Protein AF-A0A8I2G211-F1 (afdb_monomer_lite)

Foldseek 3Di:
DDDDDDDDDDDDDDDDDDDDDDDDDDDDPPDPPPPPDPPPDDLVRVADDDDFDPCLVLLVVLLVVPFDKDDQCDAPVNVVVVCPPPPDPPPDLLNQWTWGWDWDDDPQKTKIKIKIANVVRCVVDVVVVVVCVVFARIKIWMWIQHNVRWTKIWIDRNSRLATPAMDRPVDPDDPDGDNVRRVVCSVVSNVVSVVSSPVDPD

Radius of gyration: 28.97 Å; chains: 1; bounding box: 100×57×47 Å

Sequence (202 aa):
MKVHLRVLAILSILGLLAAGFGCGPKKEMQTEPQMELPKEPSIEELRKPVAKDPAIYKAIHVIKEVGQFQKKYISYEKYRELSRGKSGVILDPDWFYDSYVLNFNEKGYWATVTFGTAKRAIERDPRIEKLMTDLPENSVTVKLKTPSGRTYLLTDAEADGILDFAKDTSQKNVTKIDIQLLDQMQEKYTWLMSIVKKHYKK

Structure (mmCIF, N/CA/C/O backbone):
data_AF-A0A8I2G211-F1
#
_entry.id   AF-A0A8I2G211-F1
#
loop_
_atom_site.group_PDB
_atom_site.id
_atom_site.type_symbol
_atom_site.label_atom_id
_atom_site.label_alt_id
_atom_site.label_comp_id
_atom_site.label_asym_id
_atom_site.label_entity_id
_atom_site.label_seq_id
_atom_site.pdbx_PDB_ins_code
_atom_site.Cartn_x
_atom_site.Cartn_y
_atom_site.Cartn_z
_atom_site.occupancy
_atom_site.B_iso_or_equiv
_atom_site.auth_seq_id
_atom_site.auth_comp_id
_atom_site.auth_asym_id
_atom_site.auth_atom_id
_atom_site.pdbx_PDB_model_num
ATOM 1 N N . MET A 1 1 ? 76.236 -25.389 18.666 1.00 35.94 1 MET A N 1
ATOM 2 C CA . MET A 1 1 ? 76.144 -23.927 18.444 1.00 35.94 1 MET A CA 1
ATOM 3 C C . MET A 1 1 ? 77.161 -23.480 17.402 1.00 35.94 1 MET A C 1
ATOM 5 O O . MET A 1 1 ? 78.349 -23.564 17.679 1.00 35.94 1 MET A O 1
ATOM 9 N N . LYS A 1 2 ? 76.699 -22.989 16.249 1.00 31.97 2 LYS A N 1
ATOM 10 C CA . LYS A 1 2 ? 77.253 -21.862 15.466 1.00 31.97 2 LYS A CA 1
ATOM 11 C C . LYS A 1 2 ? 76.249 -21.586 14.338 1.00 31.97 2 LYS A C 1
ATOM 13 O O . LYS A 1 2 ? 75.672 -22.532 13.813 1.00 31.97 2 LYS A O 1
ATOM 18 N N . VAL A 1 3 ? 75.949 -20.317 14.071 1.00 31.12 3 VAL A N 1
ATOM 19 C CA . VAL A 1 3 ? 74.802 -19.879 13.249 1.00 31.12 3 VAL A CA 1
ATOM 20 C C . VAL A 1 3 ? 75.237 -18.690 12.382 1.00 31.12 3 VAL A C 1
ATOM 22 O O . VAL A 1 3 ? 76.169 -17.983 12.765 1.00 31.12 3 VAL A O 1
ATOM 25 N N . HIS A 1 4 ? 74.521 -18.446 11.273 1.00 34.62 4 HIS A N 1
ATOM 26 C CA . HIS A 1 4 ? 74.744 -17.372 10.282 1.00 34.62 4 HIS A CA 1
ATOM 27 C C . HIS A 1 4 ? 75.988 -17.620 9.387 1.00 34.62 4 HIS A C 1
ATOM 29 O O . HIS A 1 4 ? 76.835 -18.433 9.741 1.00 34.62 4 HIS A O 1
ATOM 35 N N . LEU A 1 5 ? 76.165 -17.039 8.189 1.00 30.66 5 LEU A N 1
ATOM 36 C CA . LEU A 1 5 ? 75.602 -15.856 7.492 1.00 30.66 5 LEU A CA 1
ATOM 37 C C . LEU A 1 5 ? 75.875 -16.076 5.957 1.00 30.66 5 LEU A C 1
ATOM 39 O O . LEU A 1 5 ? 76.890 -16.699 5.668 1.00 30.66 5 LEU A O 1
ATOM 43 N N . ARG A 1 6 ? 75.131 -15.664 4.904 1.00 37.28 6 ARG A N 1
ATOM 44 C CA . ARG A 1 6 ? 73.971 -14.764 4.664 1.00 37.28 6 ARG A CA 1
ATOM 45 C C . ARG A 1 6 ? 73.262 -15.131 3.318 1.00 37.28 6 ARG A C 1
ATOM 47 O O . ARG A 1 6 ? 73.964 -15.392 2.358 1.00 37.28 6 ARG A O 1
ATOM 54 N N . VAL A 1 7 ? 71.921 -15.037 3.260 1.00 31.25 7 VAL A N 1
ATOM 55 C CA . VAL A 1 7 ? 71.077 -14.312 2.249 1.00 31.25 7 VAL A CA 1
ATOM 56 C C . VAL A 1 7 ? 71.195 -14.565 0.718 1.00 31.25 7 VAL A C 1
ATOM 58 O O . VAL A 1 7 ? 72.273 -14.416 0.174 1.00 31.25 7 VAL A O 1
ATOM 61 N N . LEU A 1 8 ? 70.017 -14.781 0.075 1.00 31.61 8 LEU A N 1
ATOM 62 C CA . LEU A 1 8 ? 69.527 -14.504 -1.319 1.00 31.61 8 LEU A CA 1
ATOM 63 C C . LEU A 1 8 ? 70.515 -14.635 -2.526 1.00 31.61 8 LEU A C 1
ATOM 65 O O . LEU A 1 8 ? 71.657 -14.218 -2.457 1.00 31.61 8 LEU A O 1
ATOM 69 N N . ALA A 1 9 ? 70.125 -15.091 -3.729 1.00 31.34 9 ALA A N 1
ATOM 70 C CA . ALA A 1 9 ? 68.943 -14.682 -4.507 1.00 31.34 9 ALA A CA 1
ATOM 71 C C . ALA A 1 9 ? 68.699 -15.541 -5.790 1.00 31.34 9 ALA A C 1
ATOM 73 O O . ALA A 1 9 ? 69.473 -16.437 -6.100 1.00 31.34 9 ALA A O 1
ATOM 74 N N . ILE A 1 10 ? 67.700 -15.116 -6.586 1.00 37.09 10 ILE A N 1
ATOM 75 C CA . ILE A 1 10 ? 67.536 -15.275 -8.056 1.00 37.09 10 ILE A CA 1
ATOM 76 C C . ILE A 1 10 ? 66.944 -16.587 -8.627 1.00 37.09 10 ILE A C 1
ATOM 78 O O . ILE A 1 10 ? 67.518 -17.668 -8.616 1.00 37.09 10 ILE A O 1
ATOM 82 N N . LEU A 1 11 ? 65.776 -16.369 -9.243 1.00 36.00 11 LEU A N 1
ATOM 83 C CA . LEU A 1 11 ? 65.003 -17.180 -10.185 1.00 36.00 11 LEU A CA 1
ATOM 84 C C . LEU A 1 11 ? 65.762 -17.722 -11.416 1.00 36.00 11 LEU A C 1
ATOM 86 O O . LEU A 1 11 ? 66.502 -16.993 -12.070 1.00 36.00 11 LEU A O 1
ATOM 90 N N . SER A 1 12 ? 65.391 -18.932 -11.845 1.00 36.97 12 SER A N 1
ATOM 91 C CA . SER A 1 12 ? 65.367 -19.442 -13.239 1.00 36.97 12 SER A CA 1
ATOM 92 C C . SER A 1 12 ? 64.413 -20.658 -13.222 1.00 36.97 12 SER A C 1
ATOM 94 O O . SER A 1 12 ? 64.610 -21.518 -12.372 1.00 36.97 12 SER A O 1
ATOM 96 N N . ILE A 1 13 ? 63.271 -20.784 -13.915 1.00 38.50 13 ILE A N 1
ATOM 97 C CA . ILE A 1 13 ? 62.796 -20.406 -15.267 1.00 38.50 13 ILE A CA 1
ATOM 98 C C . ILE A 1 13 ? 63.361 -21.318 -16.376 1.00 38.50 13 ILE A C 1
ATOM 100 O O . ILE A 1 13 ? 64.552 -21.601 -16.397 1.00 38.50 13 ILE A O 1
ATOM 104 N N . LEU A 1 14 ? 62.460 -21.720 -17.292 1.00 34.34 14 LEU A N 1
ATOM 105 C CA . LEU A 1 14 ? 62.544 -22.768 -18.330 1.00 34.34 14 LEU A CA 1
ATOM 106 C C . LEU A 1 14 ? 62.507 -24.221 -17.791 1.00 34.34 14 LEU A C 1
ATOM 108 O O . LEU A 1 14 ? 63.275 -24.577 -16.910 1.00 34.34 14 LEU A O 1
ATOM 112 N N . GLY A 1 15 ? 61.649 -25.133 -18.270 1.00 31.48 15 GLY A N 1
ATOM 113 C CA . GLY A 1 15 ? 60.495 -24.974 -19.175 1.00 31.48 15 GLY A CA 1
ATOM 114 C C . GLY A 1 15 ? 60.585 -25.758 -20.488 1.00 31.48 15 GLY A C 1
ATOM 115 O O . GLY A 1 15 ? 60.689 -25.148 -21.543 1.00 31.48 15 GLY A O 1
ATOM 116 N N . LEU A 1 16 ? 60.512 -27.090 -20.396 1.00 33.91 16 LEU A N 1
ATOM 117 C CA . LEU A 1 16 ? 60.268 -28.107 -21.439 1.00 33.91 16 LEU A CA 1
ATOM 118 C C . LEU A 1 16 ? 59.918 -29.409 -20.669 1.00 33.91 16 LEU A C 1
ATOM 120 O O . LEU A 1 16 ? 60.452 -29.610 -19.583 1.00 33.91 16 LEU A O 1
ATOM 124 N N . LEU A 1 17 ? 59.037 -30.319 -21.103 1.00 36.16 17 LEU A N 1
ATOM 125 C CA . LEU A 1 17 ? 58.322 -30.450 -22.377 1.00 36.16 17 LEU A CA 1
ATOM 126 C C . LEU A 1 17 ? 56.796 -30.519 -22.177 1.00 36.16 17 LEU A C 1
ATOM 128 O O . LEU A 1 17 ? 56.313 -31.027 -21.168 1.00 36.16 17 LEU A O 1
ATOM 132 N N . ALA A 1 18 ? 56.046 -30.123 -23.208 1.00 38.38 18 ALA A N 1
ATOM 133 C CA . ALA A 1 18 ? 54.622 -30.421 -23.354 1.00 38.38 18 ALA A CA 1
ATOM 134 C C . ALA A 1 18 ? 54.389 -31.386 -24.536 1.00 38.38 18 ALA A C 1
ATOM 136 O O . ALA A 1 18 ? 54.096 -30.948 -25.644 1.00 38.38 18 ALA A O 1
ATOM 137 N N . ALA A 1 19 ? 54.552 -32.691 -24.295 1.00 39.25 19 ALA A N 1
ATOM 138 C CA . ALA A 1 19 ? 54.087 -33.818 -25.122 1.00 39.25 19 ALA A CA 1
ATOM 139 C C . ALA A 1 19 ? 54.380 -35.135 -24.366 1.00 39.25 19 ALA A C 1
ATOM 141 O O . ALA A 1 19 ? 55.442 -35.250 -23.765 1.00 39.25 19 ALA A O 1
ATOM 142 N N . GLY A 1 20 ? 53.526 -36.163 -24.350 1.00 34.28 20 GLY A N 1
ATOM 143 C CA . GLY A 1 20 ? 52.152 -36.264 -24.850 1.00 34.28 20 GLY A CA 1
ATOM 144 C C . GLY A 1 20 ? 51.600 -37.693 -24.680 1.00 34.28 20 GLY A C 1
ATOM 145 O O . GLY A 1 20 ? 52.366 -38.631 -24.500 1.00 34.28 20 GLY A O 1
ATOM 146 N N . PHE A 1 21 ? 50.274 -37.852 -24.759 1.00 42.19 21 PHE A N 1
ATOM 147 C CA . PHE A 1 21 ? 49.566 -39.131 -24.972 1.00 42.19 21 PHE A CA 1
ATOM 148 C C . PHE A 1 21 ? 49.859 -40.313 -24.022 1.00 42.19 21 PHE A C 1
ATOM 150 O O . PHE A 1 21 ? 50.335 -41.367 -24.432 1.00 42.19 21 PHE A O 1
ATOM 157 N N . GLY A 1 22 ? 49.394 -40.194 -22.774 1.00 32.78 22 GLY A N 1
ATOM 158 C CA . GLY A 1 22 ? 49.000 -41.342 -21.946 1.00 32.78 22 GLY A CA 1
ATOM 159 C C . GLY A 1 22 ? 47.497 -41.288 -21.661 1.00 32.78 22 GLY A C 1
ATOM 160 O O . GLY A 1 22 ? 47.075 -40.564 -20.762 1.00 32.78 22 GLY A O 1
ATOM 161 N N . CYS A 1 23 ? 46.670 -41.993 -22.440 1.00 38.97 23 CYS A N 1
ATOM 162 C CA . CYS A 1 23 ? 45.215 -41.975 -22.250 1.00 38.97 23 CYS A CA 1
ATOM 163 C C . CYS A 1 23 ? 44.801 -43.000 -21.181 1.00 38.97 23 CYS A C 1
ATOM 165 O O . CYS A 1 23 ? 44.818 -44.202 -21.433 1.00 38.97 23 CYS A O 1
ATOM 167 N N . GLY A 1 24 ? 44.447 -42.522 -19.986 1.00 34.75 24 GLY A N 1
ATOM 168 C CA . GLY A 1 24 ? 43.903 -43.336 -18.896 1.00 34.75 24 GLY A CA 1
ATOM 169 C C . GLY A 1 24 ? 42.502 -42.858 -18.497 1.00 34.75 24 GLY A C 1
ATOM 170 O O . GLY A 1 24 ? 42.246 -41.650 -18.540 1.00 34.75 24 GLY A O 1
ATOM 171 N N . PRO A 1 25 ? 41.582 -43.761 -18.109 1.00 39.50 25 PRO A N 1
ATOM 172 C CA . PRO A 1 25 ? 40.230 -43.377 -17.724 1.00 39.50 25 PRO A CA 1
ATOM 173 C C . PRO A 1 25 ? 40.259 -42.526 -16.451 1.00 39.50 25 PRO A C 1
ATOM 175 O O . PRO A 1 25 ? 40.825 -42.923 -15.429 1.00 39.50 25 PRO A O 1
ATOM 178 N N . LYS A 1 26 ? 39.620 -41.352 -16.496 1.00 36.12 26 LYS A N 1
ATOM 179 C CA . LYS A 1 26 ? 39.376 -40.557 -15.291 1.00 36.12 26 LYS A CA 1
ATOM 180 C C . LYS A 1 26 ? 38.462 -41.359 -14.368 1.00 36.12 26 LYS A C 1
ATOM 182 O O . LYS A 1 26 ? 37.343 -41.680 -14.754 1.00 36.12 26 LYS A O 1
ATOM 187 N N . LYS A 1 27 ? 38.914 -41.637 -13.142 1.00 39.03 27 LYS A N 1
ATOM 188 C CA . LYS A 1 27 ? 37.989 -41.989 -12.060 1.00 39.03 27 LYS A CA 1
ATOM 189 C C . LYS A 1 27 ? 37.067 -40.795 -11.844 1.00 39.03 27 LYS A C 1
ATOM 191 O O . LYS A 1 27 ? 37.557 -39.682 -11.652 1.00 39.03 27 LYS A O 1
ATOM 196 N N . GLU A 1 28 ? 35.764 -41.023 -11.888 1.00 35.81 28 GLU A N 1
ATOM 197 C CA . GLU A 1 28 ? 34.797 -39.998 -11.520 1.00 35.81 28 GLU A CA 1
ATOM 198 C C . GLU A 1 28 ? 34.980 -39.663 -10.038 1.00 35.81 28 GLU A C 1
ATOM 200 O O . GLU A 1 28 ? 34.985 -40.549 -9.180 1.00 35.81 28 GLU A O 1
ATOM 205 N N . MET A 1 29 ? 35.154 -38.377 -9.730 1.00 34.94 29 MET A N 1
ATOM 206 C CA . MET A 1 29 ? 34.970 -37.905 -8.365 1.00 34.94 29 MET A CA 1
ATOM 207 C C . MET A 1 29 ? 33.477 -37.987 -8.067 1.00 34.94 29 MET A C 1
ATOM 209 O O . MET A 1 29 ? 32.709 -37.131 -8.505 1.00 34.94 29 MET A O 1
ATOM 213 N N . GLN A 1 30 ? 33.077 -39.018 -7.319 1.00 36.66 30 GLN A N 1
ATOM 214 C CA . GLN A 1 30 ? 31.796 -39.005 -6.627 1.00 3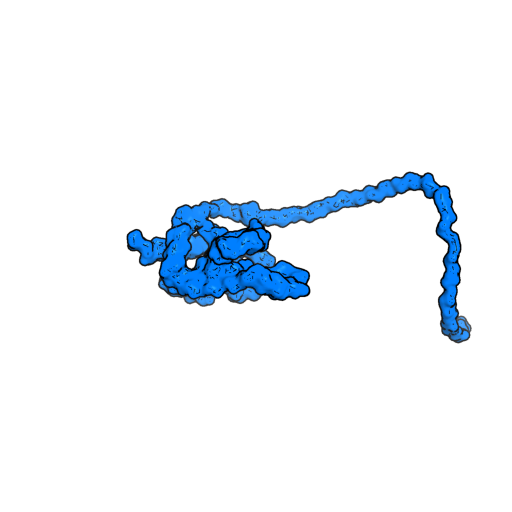6.66 30 GLN A CA 1
ATOM 215 C C . GLN A 1 30 ? 31.774 -37.753 -5.751 1.00 36.66 30 GLN A C 1
ATOM 217 O O . GLN A 1 30 ? 32.510 -37.645 -4.773 1.00 36.66 30 GLN A O 1
ATOM 222 N N . THR A 1 31 ? 30.979 -36.774 -6.171 1.00 43.69 31 THR A N 1
ATOM 223 C CA . THR A 1 31 ? 30.681 -35.606 -5.349 1.00 43.69 31 THR A CA 1
ATOM 224 C C . THR A 1 31 ? 29.767 -36.103 -4.240 1.00 43.69 31 THR A C 1
ATOM 226 O O . THR A 1 31 ? 28.794 -36.799 -4.540 1.00 43.69 31 THR A O 1
ATOM 229 N N . GLU A 1 32 ? 30.081 -35.804 -2.977 1.00 41.12 32 GLU A N 1
ATOM 230 C CA . GLU A 1 32 ? 29.153 -36.108 -1.885 1.00 41.12 32 GLU A CA 1
ATOM 231 C C . GLU A 1 32 ? 27.779 -35.504 -2.216 1.00 41.12 32 GLU A C 1
ATOM 233 O O . GLU A 1 32 ? 27.727 -34.387 -2.748 1.00 41.12 32 GLU A O 1
ATOM 238 N N . PRO A 1 33 ? 26.669 -36.221 -1.957 1.00 46.59 33 PRO A N 1
ATOM 239 C CA . PRO A 1 33 ? 25.344 -35.686 -2.222 1.00 46.59 33 PRO A CA 1
ATOM 240 C C . PRO A 1 33 ? 25.203 -34.380 -1.446 1.00 46.59 33 PRO A C 1
ATOM 242 O O . PRO A 1 33 ? 25.308 -34.373 -0.217 1.00 46.59 33 PRO A O 1
ATOM 245 N N . GLN A 1 34 ? 25.017 -33.271 -2.168 1.00 43.41 34 GLN A N 1
ATOM 246 C CA . GLN A 1 34 ? 24.842 -31.971 -1.537 1.00 43.41 34 GLN A CA 1
ATOM 247 C C . GLN A 1 34 ? 23.638 -32.073 -0.609 1.00 43.41 34 GLN A C 1
ATOM 249 O O . GLN A 1 34 ? 22.522 -32.325 -1.057 1.00 43.41 34 GLN A O 1
ATOM 254 N N . MET A 1 35 ? 23.890 -31.928 0.691 1.00 45.69 35 MET A N 1
ATOM 255 C CA . MET A 1 35 ? 22.843 -31.929 1.698 1.00 45.69 35 MET A CA 1
ATOM 256 C C . MET A 1 35 ? 22.000 -30.680 1.458 1.00 45.69 35 MET A C 1
ATOM 258 O O . MET A 1 35 ? 22.417 -29.578 1.819 1.00 45.69 35 MET A O 1
ATOM 262 N N . GLU A 1 36 ? 20.866 -30.849 0.775 1.00 50.75 36 GLU A N 1
ATOM 263 C CA . GLU A 1 36 ? 19.940 -29.760 0.482 1.00 50.75 36 GLU A CA 1
ATOM 264 C C . GLU A 1 36 ? 19.619 -29.048 1.796 1.00 50.75 36 GLU A C 1
ATOM 266 O O . GLU A 1 36 ? 19.111 -29.665 2.738 1.00 50.75 36 GLU A O 1
ATOM 271 N N . LEU A 1 37 ? 19.954 -27.755 1.886 1.00 53.09 37 LEU A N 1
ATOM 272 C CA . LEU A 1 37 ? 19.527 -26.964 3.033 1.00 53.09 37 LEU A CA 1
ATOM 273 C C . LEU A 1 37 ? 17.998 -27.053 3.086 1.00 53.09 37 LEU A C 1
ATOM 275 O O . LEU A 1 37 ? 17.365 -26.851 2.044 1.00 53.09 37 LEU A O 1
ATOM 279 N N . PRO A 1 38 ? 17.396 -27.339 4.256 1.00 53.12 38 PRO A N 1
ATOM 280 C CA . PRO A 1 38 ? 15.950 -27.429 4.369 1.00 53.12 38 PRO A CA 1
ATOM 281 C C . PRO A 1 38 ? 15.355 -26.113 3.875 1.00 53.12 38 PRO A C 1
ATOM 283 O O . PRO A 1 38 ? 15.608 -25.057 4.459 1.00 53.12 38 PRO A O 1
ATOM 286 N N . LYS A 1 39 ? 14.628 -26.191 2.754 1.00 58.91 39 LYS A N 1
ATOM 287 C CA . LYS A 1 39 ? 14.036 -25.043 2.067 1.00 58.91 39 LYS A CA 1
ATOM 288 C C . LYS A 1 39 ? 13.230 -24.249 3.091 1.00 58.91 39 LYS A C 1
ATOM 290 O O . LYS A 1 39 ? 12.255 -24.772 3.628 1.00 58.91 39 LYS A O 1
ATOM 295 N N . GLU A 1 40 ? 13.663 -23.024 3.391 1.00 56.38 40 GLU A N 1
ATOM 296 C CA . GLU A 1 40 ? 12.941 -22.171 4.336 1.00 56.38 40 GLU A CA 1
ATOM 297 C C . GLU A 1 40 ? 11.526 -21.960 3.760 1.00 56.38 40 GLU A C 1
ATOM 299 O O . GLU A 1 40 ? 11.416 -21.554 2.596 1.00 56.38 40 GLU A O 1
ATOM 304 N N . PRO A 1 41 ? 10.462 -22.357 4.488 1.00 55.97 41 PRO A N 1
ATOM 305 C CA . PRO A 1 41 ? 9.119 -22.445 3.923 1.00 55.97 41 PRO A CA 1
ATOM 306 C C . PRO A 1 41 ? 8.637 -21.071 3.471 1.00 55.97 41 PRO A C 1
ATOM 308 O O . PRO A 1 41 ? 8.987 -20.048 4.070 1.00 55.97 41 PRO A O 1
ATOM 311 N N . SER A 1 42 ? 7.850 -21.051 2.398 1.00 63.75 42 SER A N 1
ATOM 312 C CA . SER A 1 42 ? 7.376 -19.792 1.823 1.00 63.75 42 SER A CA 1
ATOM 313 C C . SER A 1 42 ? 6.473 -19.029 2.802 1.00 63.75 42 SER A C 1
ATOM 315 O O . SER A 1 42 ? 5.912 -19.590 3.749 1.00 63.75 42 SER A O 1
ATOM 317 N N . ILE A 1 43 ? 6.341 -17.717 2.603 1.00 61.25 43 ILE A N 1
ATOM 318 C CA . ILE A 1 43 ? 5.513 -16.865 3.473 1.00 61.25 43 ILE A CA 1
ATOM 319 C C . ILE A 1 43 ? 4.047 -17.311 3.363 1.00 61.25 43 ILE A C 1
ATOM 321 O O . ILE A 1 43 ? 3.303 -17.299 4.339 1.00 61.25 43 ILE A O 1
ATOM 325 N N . GLU A 1 44 ? 3.677 -17.786 2.181 1.00 62.53 44 GLU A N 1
ATOM 326 C CA . GLU A 1 44 ? 2.398 -18.353 1.793 1.00 62.53 44 GLU A CA 1
ATOM 327 C C . GLU A 1 44 ? 2.133 -19.694 2.507 1.00 62.53 44 GLU A C 1
ATOM 329 O O . GLU A 1 44 ? 1.024 -19.918 2.987 1.00 62.53 44 GLU A O 1
ATOM 334 N N . GLU A 1 45 ? 3.150 -20.556 2.652 1.00 62.84 45 GLU A N 1
ATOM 335 C CA . GLU A 1 45 ? 3.085 -21.808 3.434 1.00 62.84 45 GLU A CA 1
ATOM 336 C C . GLU A 1 45 ? 2.969 -21.561 4.951 1.00 62.84 45 GLU A C 1
ATOM 338 O O . GLU A 1 45 ? 2.335 -22.342 5.663 1.00 62.84 45 GLU A O 1
ATOM 343 N N . LEU A 1 46 ? 3.581 -20.487 5.463 1.00 63.56 46 LEU A N 1
ATOM 344 C CA . LEU A 1 46 ? 3.613 -20.159 6.895 1.00 63.56 46 LEU A CA 1
ATOM 345 C C . LEU A 1 46 ? 2.357 -19.440 7.412 1.00 63.56 46 LEU A C 1
ATOM 347 O O . LEU A 1 46 ? 2.214 -19.264 8.628 1.00 63.56 46 LEU A O 1
ATOM 351 N N . ARG A 1 47 ? 1.461 -18.993 6.527 1.00 66.69 47 ARG A N 1
ATOM 352 C CA . ARG A 1 47 ? 0.312 -18.152 6.889 1.00 66.69 47 ARG A CA 1
ATOM 353 C C . ARG A 1 47 ? -1.014 -18.889 6.867 1.00 66.69 47 ARG A C 1
ATOM 355 O O . ARG A 1 47 ? -1.238 -19.852 6.142 1.00 66.69 47 ARG A O 1
ATOM 362 N N . LYS A 1 48 ? -1.947 -18.381 7.673 1.00 68.38 48 LYS A N 1
ATOM 363 C CA . LYS A 1 48 ? -3.355 -18.773 7.576 1.00 68.38 48 LYS A CA 1
ATOM 364 C C . LYS A 1 48 ? -3.938 -18.183 6.286 1.00 68.38 48 LYS A C 1
ATOM 366 O O . LYS A 1 48 ? -3.635 -17.029 5.984 1.00 68.38 48 LYS A O 1
ATOM 371 N N . PRO A 1 49 ? -4.801 -18.909 5.555 1.00 67.81 49 PRO A N 1
ATOM 372 C CA . PRO A 1 49 ? -5.429 -18.380 4.351 1.00 67.81 49 PRO A CA 1
ATOM 373 C C . PRO A 1 49 ? -6.342 -17.195 4.698 1.00 67.81 49 PRO A C 1
ATOM 375 O O . PRO A 1 49 ? -7.433 -17.363 5.246 1.00 67.81 49 PRO A O 1
ATOM 378 N N . VAL A 1 50 ? -5.883 -15.989 4.370 1.00 74.44 50 VAL A N 1
ATOM 379 C CA . VAL A 1 50 ? -6.676 -14.756 4.405 1.00 74.44 50 VAL A CA 1
ATOM 380 C C . VAL A 1 50 ? -7.474 -14.670 3.104 1.00 74.44 50 VAL A C 1
ATOM 382 O O . VAL A 1 50 ? -6.927 -14.860 2.021 1.00 74.44 50 VAL A O 1
ATOM 385 N N . ALA A 1 51 ? -8.769 -14.370 3.187 1.00 75.81 51 ALA A N 1
ATOM 386 C CA . ALA A 1 51 ? -9.566 -14.096 1.995 1.00 75.81 51 ALA A CA 1
ATOM 387 C C . ALA A 1 51 ? -9.258 -12.686 1.455 1.00 75.81 51 ALA A C 1
ATOM 389 O O . ALA A 1 51 ? -9.373 -11.714 2.206 1.00 75.81 51 ALA A O 1
ATOM 390 N N . LYS A 1 52 ? -8.928 -12.577 0.156 1.00 82.00 52 LYS A N 1
ATOM 391 C CA . LYS A 1 52 ? -8.823 -11.295 -0.574 1.00 82.00 52 LYS A CA 1
ATOM 392 C C . LYS A 1 52 ? -10.103 -10.468 -0.356 1.00 82.00 52 LYS A C 1
ATOM 394 O O . LYS A 1 52 ? -11.196 -11.036 -0.324 1.00 82.00 52 LYS A O 1
ATOM 399 N N . ASP A 1 53 ? -10.001 -9.145 -0.210 1.00 79.44 53 ASP A N 1
ATOM 400 C CA . ASP A 1 53 ? -11.167 -8.278 0.035 1.00 79.44 53 ASP A CA 1
ATOM 401 C C . ASP A 1 53 ? -11.866 -7.987 -1.306 1.00 79.44 53 ASP A C 1
ATOM 403 O O . ASP A 1 53 ? -11.386 -7.150 -2.076 1.00 79.44 53 ASP A O 1
ATOM 407 N N . PRO A 1 54 ? -13.027 -8.603 -1.615 1.00 75.50 54 PRO A N 1
ATOM 408 C CA . PRO A 1 54 ? -13.632 -8.502 -2.944 1.00 75.50 54 PRO A CA 1
ATOM 409 C C . PRO A 1 54 ? -14.150 -7.092 -3.260 1.00 75.50 54 PRO A C 1
ATOM 411 O O . PRO A 1 54 ? -14.617 -6.844 -4.367 1.00 75.50 54 PRO A O 1
ATOM 414 N N . ALA A 1 55 ? -14.100 -6.159 -2.303 1.00 83.62 55 ALA A N 1
ATOM 415 C CA . ALA A 1 55 ? -14.460 -4.764 -2.486 1.00 83.62 55 ALA A CA 1
ATOM 416 C C . ALA A 1 55 ? -13.249 -3.811 -2.446 1.00 83.62 55 ALA A C 1
ATOM 418 O O . ALA A 1 55 ? -13.472 -2.600 -2.495 1.00 83.62 55 ALA A O 1
ATOM 419 N N . ILE A 1 56 ? -11.998 -4.296 -2.374 1.00 87.75 56 ILE A N 1
ATOM 420 C CA . ILE A 1 56 ? -10.780 -3.458 -2.315 1.00 87.75 56 ILE A CA 1
ATOM 421 C C . ILE A 1 56 ? -10.712 -2.429 -3.451 1.00 87.75 56 ILE A C 1
ATOM 423 O O . ILE A 1 56 ? -10.366 -1.270 -3.223 1.00 87.75 56 ILE A O 1
ATOM 427 N N . TYR A 1 57 ? -11.191 -2.794 -4.645 1.00 89.12 57 TYR A N 1
ATOM 428 C CA . TYR A 1 57 ? -11.287 -1.908 -5.808 1.00 89.12 57 TYR A CA 1
ATOM 429 C C . TYR A 1 57 ? -12.076 -0.617 -5.529 1.00 89.12 57 TYR A C 1
ATOM 431 O O . TYR A 1 57 ? -11.792 0.422 -6.125 1.00 89.12 57 TYR A O 1
ATOM 439 N N . LYS A 1 58 ? -13.030 -0.643 -4.586 1.00 90.81 58 LYS A N 1
ATOM 440 C CA . LYS A 1 58 ? -13.770 0.548 -4.144 1.00 90.81 58 LYS A CA 1
ATOM 441 C C . LYS A 1 58 ? -12.910 1.461 -3.270 1.00 90.81 58 LYS A C 1
ATOM 443 O O . LYS A 1 58 ? -13.055 2.672 -3.367 1.00 90.81 58 LYS A O 1
ATOM 448 N N .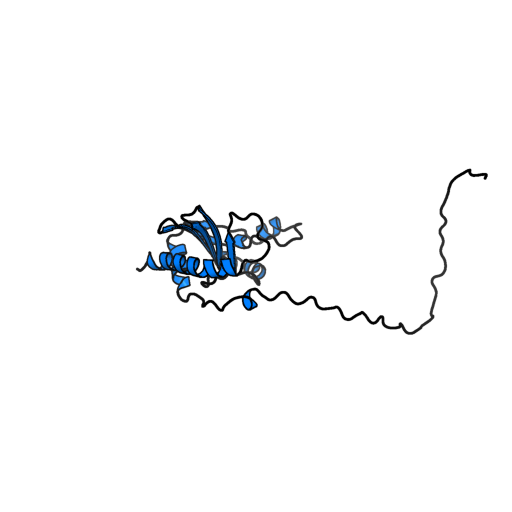 ALA A 1 59 ? -11.995 0.914 -2.462 1.00 91.69 59 ALA A N 1
ATOM 449 C CA . ALA A 1 59 ? -11.023 1.721 -1.721 1.00 91.69 59 ALA A CA 1
ATOM 450 C C . ALA A 1 59 ? -10.078 2.426 -2.701 1.00 91.69 59 ALA A C 1
ATOM 452 O O . ALA A 1 59 ? -9.909 3.641 -2.638 1.00 91.69 59 ALA A O 1
ATOM 453 N N . ILE A 1 60 ? -9.539 1.665 -3.657 1.00 92.50 60 ILE A N 1
ATOM 454 C CA . ILE A 1 60 ? -8.639 2.150 -4.710 1.00 92.50 60 ILE A CA 1
ATOM 455 C C . ILE A 1 60 ? -9.301 3.258 -5.536 1.00 92.50 60 ILE A C 1
ATOM 457 O O . ILE A 1 60 ? -8.699 4.310 -5.737 1.00 92.50 60 ILE A O 1
ATOM 461 N N . HIS A 1 61 ? -10.547 3.061 -5.977 1.00 91.94 61 HIS A N 1
ATOM 462 C CA . HIS A 1 61 ? -11.298 4.072 -6.723 1.00 91.94 61 HIS A CA 1
ATOM 463 C C . HIS A 1 61 ? -11.415 5.390 -5.943 1.00 91.94 61 HIS A C 1
ATOM 465 O O . HIS A 1 61 ? -11.058 6.437 -6.475 1.00 91.94 61 HIS A O 1
ATOM 471 N N . VAL A 1 62 ? -11.793 5.332 -4.662 1.00 91.44 62 VAL A N 1
ATOM 472 C CA . VAL A 1 62 ? -11.870 6.513 -3.787 1.00 91.44 62 VAL A CA 1
ATOM 473 C C . VAL A 1 62 ? -10.513 7.197 -3.620 1.00 91.44 62 VAL A C 1
ATOM 475 O O . VAL A 1 62 ? -10.423 8.416 -3.746 1.00 91.44 62 VAL A O 1
ATOM 478 N N . ILE A 1 63 ? -9.436 6.440 -3.385 1.00 92.94 63 ILE A N 1
ATOM 479 C CA . ILE A 1 63 ? -8.086 7.014 -3.255 1.00 92.94 63 ILE A CA 1
ATOM 480 C C . ILE A 1 63 ? -7.666 7.699 -4.566 1.00 92.94 63 ILE A C 1
ATOM 482 O O . ILE A 1 63 ? -7.026 8.747 -4.519 1.00 92.94 63 ILE A O 1
ATOM 486 N N . LYS A 1 64 ? -8.075 7.176 -5.730 1.00 91.50 64 LYS A N 1
ATOM 487 C CA . LYS A 1 64 ? -7.838 7.814 -7.035 1.00 91.50 64 LYS A CA 1
ATOM 488 C C . LYS A 1 64 ? -8.686 9.067 -7.286 1.00 91.50 64 LYS A C 1
ATOM 490 O O . LYS A 1 64 ? -8.217 9.946 -8.002 1.00 91.50 64 LYS A O 1
ATOM 495 N N . GLU A 1 65 ? -9.901 9.152 -6.738 1.00 91.25 65 GLU A N 1
ATOM 496 C CA . GLU A 1 65 ? -10.761 10.340 -6.869 1.00 91.25 65 GLU A CA 1
ATOM 497 C C . GLU A 1 65 ? -10.334 11.496 -5.953 1.00 91.25 65 GLU A C 1
ATOM 499 O O . GLU A 1 65 ? -10.351 12.646 -6.389 1.00 91.25 65 GLU A O 1
ATOM 504 N N . VAL A 1 66 ? -9.978 11.216 -4.689 1.00 89.94 66 VAL A N 1
ATOM 505 C CA . VAL A 1 66 ? -9.778 12.267 -3.662 1.00 89.94 66 VAL A CA 1
ATOM 506 C C . VAL A 1 66 ? -8.414 12.257 -2.965 1.00 89.94 66 VAL A C 1
ATOM 508 O O . VAL A 1 66 ? -8.133 13.139 -2.154 1.00 89.94 66 VAL A O 1
ATOM 511 N N . GLY A 1 67 ? -7.549 11.285 -3.257 1.00 90.31 67 GLY A N 1
ATOM 512 C CA . GLY A 1 67 ? -6.157 11.302 -2.810 1.00 90.31 67 GLY A CA 1
ATOM 513 C C . GLY A 1 67 ? -5.331 12.332 -3.583 1.00 90.31 67 GLY A C 1
ATOM 514 O O . GLY A 1 67 ? -5.537 12.557 -4.776 1.00 90.31 67 GLY A O 1
ATOM 515 N N . GLN A 1 68 ? -4.349 12.945 -2.921 1.00 92.25 68 GLN A N 1
ATOM 516 C CA . GLN A 1 68 ? -3.420 13.864 -3.572 1.00 92.25 68 GLN A CA 1
ATOM 517 C C . GLN A 1 68 ? -2.596 13.107 -4.621 1.00 92.25 68 GLN A C 1
ATOM 519 O O . GLN A 1 68 ? -1.785 12.243 -4.279 1.00 92.25 68 GLN A O 1
ATOM 524 N N . PHE A 1 69 ? -2.782 13.455 -5.892 1.00 91.31 69 PHE A N 1
ATOM 525 C CA . PHE A 1 69 ? -2.016 12.889 -6.995 1.00 91.31 69 PHE A CA 1
ATOM 526 C C . PHE A 1 69 ? -0.547 13.340 -6.952 1.00 91.31 69 PHE A C 1
ATOM 528 O O . PHE A 1 69 ? -0.245 14.532 -6.874 1.00 91.31 69 PHE A O 1
ATOM 535 N N . GLN A 1 70 ? 0.368 12.377 -7.036 1.00 85.81 70 GLN A N 1
ATOM 536 C CA . GLN A 1 70 ? 1.815 12.562 -7.068 1.00 85.81 70 GLN A CA 1
ATOM 537 C C . GLN A 1 70 ? 2.403 11.728 -8.213 1.00 85.81 70 GLN A C 1
ATOM 539 O O . GLN A 1 70 ? 2.463 10.499 -8.164 1.00 85.81 70 GLN A O 1
ATOM 544 N N . LYS A 1 71 ? 2.851 12.407 -9.270 1.00 77.25 71 LYS A N 1
ATOM 545 C CA . LYS A 1 71 ? 3.392 11.772 -10.476 1.00 77.25 71 LYS A CA 1
ATOM 546 C C . LYS A 1 71 ? 4.871 11.406 -10.303 1.00 77.25 71 LYS A C 1
ATOM 548 O O . LYS A 1 71 ? 5.737 12.226 -10.608 1.00 77.25 71 LYS A O 1
ATOM 553 N N . LYS A 1 72 ? 5.172 10.166 -9.898 1.00 69.50 72 LYS A N 1
ATOM 554 C CA . LYS A 1 72 ? 6.497 9.569 -10.139 1.00 69.50 72 LYS A CA 1
ATOM 555 C C . LYS A 1 72 ? 6.491 8.989 -11.558 1.00 69.50 72 LYS A C 1
ATOM 557 O O . LYS A 1 72 ? 5.873 7.964 -11.817 1.00 69.50 72 LYS A O 1
ATOM 562 N N . TYR A 1 73 ? 7.123 9.674 -12.509 1.00 67.25 73 TYR A N 1
ATOM 563 C CA . TYR A 1 73 ? 7.357 9.118 -13.845 1.00 67.25 73 TYR A CA 1
ATOM 564 C C . TYR A 1 73 ? 8.820 9.285 -14.234 1.00 67.25 73 TYR A C 1
ATOM 566 O O . TYR A 1 73 ? 9.270 10.390 -14.545 1.00 67.25 73 TYR A O 1
ATOM 574 N N . ILE A 1 74 ? 9.535 8.167 -14.245 1.00 73.31 74 ILE A N 1
ATOM 575 C CA . ILE A 1 74 ? 10.869 8.024 -14.820 1.00 73.31 74 ILE A CA 1
ATOM 576 C C . ILE A 1 74 ? 10.692 7.293 -16.163 1.00 73.31 74 ILE A C 1
ATOM 578 O O . ILE A 1 74 ? 10.043 6.251 -16.207 1.00 73.31 74 ILE A O 1
ATOM 582 N N . SER A 1 75 ? 11.225 7.826 -17.273 1.00 76.12 75 SER A N 1
ATOM 583 C CA . SER A 1 75 ? 11.179 7.106 -18.561 1.00 76.12 75 SER A CA 1
ATOM 584 C C . SER A 1 75 ? 12.157 5.931 -18.569 1.00 76.12 75 SER A C 1
ATOM 586 O O . SER A 1 75 ? 13.124 5.924 -17.803 1.00 76.12 75 SER A O 1
ATOM 588 N N . TYR A 1 76 ? 11.973 4.974 -19.480 1.00 79.81 76 TYR A N 1
ATOM 589 C CA . TYR A 1 76 ? 12.909 3.861 -19.661 1.00 79.81 76 TYR A CA 1
ATOM 590 C C . TYR A 1 76 ? 14.360 4.331 -19.890 1.00 79.81 76 TYR A C 1
ATOM 592 O O . TYR A 1 76 ? 15.302 3.750 -19.354 1.00 79.81 76 TYR A O 1
ATOM 600 N N . GLU A 1 77 ? 14.570 5.424 -20.629 1.00 80.69 77 GLU A N 1
ATOM 601 C CA . GLU A 1 77 ? 15.892 6.025 -20.847 1.00 80.69 77 GLU A CA 1
ATOM 602 C C . GLU A 1 77 ? 16.499 6.527 -19.537 1.00 80.69 77 GLU A C 1
ATOM 604 O O . GLU A 1 77 ? 17.673 6.265 -19.273 1.00 80.69 77 GLU A O 1
ATOM 609 N N . LYS A 1 78 ? 15.709 7.214 -18.699 1.00 79.19 78 LYS A N 1
ATOM 610 C CA . LYS A 1 78 ? 16.197 7.748 -17.423 1.00 79.19 78 LYS A CA 1
ATOM 611 C C . LYS A 1 78 ? 16.405 6.644 -16.386 1.00 79.19 78 LYS A C 1
ATOM 613 O O . LYS A 1 78 ? 17.391 6.684 -15.657 1.00 79.19 78 LYS A O 1
ATOM 618 N N . TYR A 1 79 ? 15.559 5.616 -16.385 1.00 78.94 79 TYR A N 1
ATOM 619 C CA . TYR A 1 79 ? 15.779 4.369 -15.650 1.00 78.94 79 TYR A CA 1
ATOM 620 C C . TYR A 1 79 ? 17.118 3.726 -16.046 1.00 78.94 79 TYR A C 1
ATOM 622 O O . TYR A 1 79 ? 17.949 3.421 -15.190 1.00 78.94 79 TYR A O 1
ATOM 630 N N . ARG A 1 80 ? 17.368 3.578 -17.355 1.00 78.44 80 ARG A N 1
ATOM 631 C CA . ARG A 1 80 ? 18.600 2.997 -17.910 1.00 78.44 80 ARG A CA 1
ATOM 632 C C . ARG A 1 80 ? 19.836 3.855 -17.625 1.00 78.44 80 ARG A C 1
ATOM 634 O O . ARG A 1 80 ? 20.928 3.321 -17.467 1.00 78.44 80 ARG A O 1
ATOM 641 N N . GLU A 1 81 ? 19.687 5.173 -17.549 1.00 79.44 81 GLU A N 1
ATOM 642 C CA . GLU A 1 81 ? 20.742 6.085 -17.104 1.00 79.44 81 GLU A CA 1
ATOM 643 C C . GLU A 1 81 ? 21.065 5.876 -15.615 1.00 79.44 81 GLU A C 1
ATOM 645 O O . GLU A 1 81 ? 22.223 5.667 -15.266 1.00 79.44 81 GLU A O 1
ATOM 650 N N . LEU A 1 82 ? 20.044 5.851 -14.751 1.00 75.12 82 LEU A N 1
ATOM 651 C CA . LEU A 1 82 ? 20.182 5.725 -13.295 1.00 75.12 82 LEU A CA 1
ATOM 652 C C . LEU A 1 82 ? 20.653 4.339 -12.820 1.00 75.12 82 LEU A C 1
ATOM 654 O O . LEU A 1 82 ? 21.128 4.230 -11.684 1.00 75.12 82 LEU A O 1
ATOM 658 N N . SER A 1 83 ? 20.521 3.306 -13.658 1.00 71.81 83 SER A N 1
ATOM 659 C CA . SER A 1 83 ? 20.940 1.917 -13.393 1.00 71.81 83 SER A CA 1
ATOM 660 C C . SER A 1 83 ? 22.287 1.526 -14.017 1.00 71.81 83 SER A C 1
ATOM 662 O O . SER A 1 83 ? 22.880 0.524 -13.612 1.00 71.81 83 SER A O 1
ATOM 664 N N . ARG A 1 84 ? 22.839 2.320 -14.946 1.00 67.94 84 ARG A N 1
ATOM 665 C CA . ARG A 1 84 ? 24.192 2.092 -15.488 1.00 67.94 84 ARG A CA 1
ATOM 666 C C . ARG A 1 84 ? 25.233 2.064 -14.366 1.00 67.94 84 ARG A C 1
ATOM 668 O O . ARG A 1 84 ? 25.301 2.970 -13.543 1.00 67.94 84 ARG A O 1
ATOM 675 N N . GLY A 1 85 ? 26.058 1.016 -14.354 1.00 60.47 85 GLY A N 1
ATOM 676 C CA . GLY A 1 85 ? 27.125 0.826 -13.365 1.00 60.47 85 GLY A CA 1
ATOM 677 C C . GLY A 1 85 ? 26.667 0.331 -11.987 1.00 60.47 85 GLY A C 1
ATOM 678 O O . GLY A 1 85 ? 27.517 0.070 -11.143 1.00 60.47 85 GLY A O 1
ATOM 679 N N . LYS A 1 86 ? 25.360 0.154 -11.745 1.00 59.81 86 LYS A N 1
ATOM 680 C CA . LYS A 1 86 ? 24.836 -0.405 -10.490 1.00 59.81 86 LYS A CA 1
ATOM 681 C C . LYS A 1 86 ? 24.530 -1.889 -10.658 1.00 59.81 86 LYS A C 1
ATOM 683 O O . LYS A 1 86 ? 23.414 -2.280 -10.982 1.00 59.81 86 LYS A O 1
ATOM 688 N N . SER A 1 87 ? 25.540 -2.723 -10.425 1.00 42.50 87 SER A N 1
ATOM 689 C CA . SER A 1 87 ? 25.396 -4.177 -10.309 1.00 42.50 87 SER A CA 1
ATOM 690 C C . SER A 1 87 ? 24.724 -4.547 -8.980 1.00 42.50 87 SER A C 1
ATOM 692 O O . SER A 1 87 ? 25.377 -4.971 -8.029 1.00 42.50 87 SER A O 1
ATOM 694 N N . GLY A 1 88 ? 23.414 -4.323 -8.912 1.00 43.88 88 GLY A N 1
ATOM 695 C CA . GLY A 1 88 ? 22.556 -4.611 -7.768 1.00 43.88 88 GLY A CA 1
ATOM 696 C C . GLY A 1 88 ? 21.150 -4.094 -8.054 1.00 43.88 88 GLY A C 1
ATOM 697 O O . GLY A 1 88 ? 20.999 -2.951 -8.487 1.00 43.88 88 GLY A O 1
ATOM 698 N N . VAL A 1 89 ? 20.137 -4.943 -7.856 1.00 40.19 89 VAL A N 1
ATOM 699 C CA . VAL A 1 89 ? 18.725 -4.597 -8.091 1.00 40.19 89 VAL A CA 1
ATOM 700 C C . VAL A 1 89 ? 18.391 -3.329 -7.310 1.00 40.19 89 VAL A C 1
ATOM 702 O O . VAL A 1 89 ? 18.627 -3.262 -6.104 1.00 40.19 89 VAL A O 1
ATOM 705 N N . ILE A 1 90 ? 17.873 -2.306 -7.992 1.00 42.31 90 ILE A N 1
ATOM 706 C CA . ILE A 1 90 ? 17.563 -1.037 -7.334 1.00 42.31 90 ILE A CA 1
ATOM 707 C C . ILE A 1 90 ? 16.168 -1.158 -6.725 1.00 42.31 90 ILE A C 1
ATOM 709 O O . ILE A 1 90 ? 15.164 -1.114 -7.429 1.00 42.31 90 ILE A O 1
ATOM 713 N N . LEU A 1 91 ? 16.152 -1.379 -5.410 1.00 42.31 91 LEU A N 1
ATOM 714 C CA . LEU A 1 91 ? 15.001 -1.747 -4.578 1.00 42.31 91 LEU A CA 1
ATOM 715 C C . LEU A 1 91 ? 14.026 -0.576 -4.331 1.00 42.31 91 LEU A C 1
ATOM 717 O O . LEU A 1 91 ? 13.750 -0.217 -3.190 1.00 42.31 91 LEU A O 1
ATOM 721 N N . ASP A 1 92 ? 13.525 0.030 -5.405 1.00 48.12 92 ASP A N 1
ATOM 722 C CA . ASP A 1 92 ? 12.494 1.075 -5.380 1.00 48.12 92 ASP A CA 1
ATOM 723 C C . ASP A 1 92 ? 11.541 0.875 -6.583 1.00 48.12 92 ASP A C 1
ATOM 725 O O . ASP A 1 92 ? 11.688 1.537 -7.614 1.00 48.12 92 ASP A O 1
ATOM 729 N N . PRO A 1 93 ? 10.606 -0.100 -6.512 1.00 52.56 93 PRO A N 1
ATOM 730 C CA . PRO A 1 93 ? 9.710 -0.440 -7.627 1.00 52.56 93 PRO A CA 1
ATOM 731 C C . PRO A 1 93 ? 8.767 0.714 -8.013 1.00 52.56 93 PRO A C 1
ATOM 733 O O . PRO A 1 93 ? 8.309 0.788 -9.153 1.00 52.56 93 PRO A O 1
ATOM 736 N N . ASP A 1 94 ? 8.552 1.672 -7.105 1.00 63.69 94 ASP A N 1
ATOM 737 C CA . ASP A 1 94 ? 7.730 2.874 -7.278 1.00 63.69 94 ASP A CA 1
ATOM 738 C C . ASP A 1 94 ? 8.174 3.814 -8.425 1.00 63.69 94 ASP A C 1
ATOM 740 O O . ASP A 1 94 ? 7.497 4.803 -8.717 1.00 63.69 94 ASP A O 1
ATOM 744 N N . TRP A 1 95 ? 9.316 3.580 -9.075 1.00 70.62 95 TRP A N 1
ATOM 745 C CA . TRP A 1 95 ? 9.885 4.471 -10.099 1.00 70.62 95 TRP A CA 1
ATOM 746 C C . TRP A 1 95 ? 8.985 4.740 -11.316 1.00 70.62 95 TRP A C 1
ATOM 748 O O . TRP A 1 95 ? 9.104 5.790 -11.958 1.00 70.62 95 TRP A O 1
ATOM 758 N N . PHE A 1 96 ? 8.069 3.818 -11.608 1.00 79.31 96 PHE A N 1
ATOM 759 C CA . PHE A 1 96 ? 7.082 3.933 -12.685 1.00 79.31 96 PHE A CA 1
ATOM 760 C C . PHE A 1 96 ? 5.667 4.279 -12.183 1.00 79.31 96 PHE A C 1
ATOM 762 O O . PHE A 1 96 ? 4.750 4.432 -12.992 1.00 79.31 96 PHE A O 1
ATOM 769 N N . TYR A 1 97 ? 5.483 4.402 -10.864 1.00 85.50 97 TYR A N 1
ATOM 770 C CA . TYR A 1 97 ? 4.174 4.458 -10.219 1.00 85.50 97 TYR A CA 1
ATOM 771 C C . TYR A 1 97 ? 3.625 5.885 -10.084 1.00 85.50 97 TYR A C 1
ATOM 773 O O . TYR A 1 97 ? 4.061 6.680 -9.244 1.00 85.50 97 TYR A O 1
ATOM 781 N N . ASP A 1 98 ? 2.534 6.169 -10.794 1.00 89.69 98 ASP A N 1
ATOM 782 C CA . ASP A 1 98 ? 1.631 7.239 -10.375 1.00 89.69 98 ASP A CA 1
ATOM 783 C C . ASP A 1 98 ? 1.084 6.911 -8.979 1.00 89.69 98 ASP A C 1
ATOM 785 O O . ASP A 1 98 ? 0.554 5.825 -8.744 1.00 89.69 98 ASP A O 1
ATOM 789 N N . SER A 1 99 ? 1.224 7.852 -8.047 1.00 91.56 99 SER A N 1
ATOM 790 C CA . SER A 1 99 ? 0.841 7.683 -6.645 1.00 91.56 99 SER A CA 1
ATOM 791 C C . SER A 1 99 ? -0.344 8.584 -6.295 1.00 91.56 99 SER A C 1
ATOM 793 O O . SER A 1 99 ? -0.413 9.732 -6.729 1.00 91.56 99 SER A O 1
ATOM 795 N N . TYR A 1 100 ? -1.262 8.087 -5.474 1.00 93.88 100 TYR A N 1
ATOM 796 C CA . TYR A 1 100 ? -2.430 8.807 -4.971 1.00 93.88 100 TYR A CA 1
ATOM 797 C C . TYR A 1 100 ? -2.453 8.692 -3.447 1.00 93.88 100 TYR A C 1
ATOM 799 O O . TYR A 1 100 ? -2.566 7.589 -2.911 1.00 93.88 100 TYR A O 1
ATOM 807 N N . VAL A 1 101 ? -2.300 9.817 -2.745 1.00 94.25 101 VAL A N 1
ATOM 808 C CA . VAL A 1 101 ? -2.044 9.838 -1.296 1.00 94.25 101 VAL A CA 1
ATOM 809 C C . VAL A 1 101 ? -3.240 10.405 -0.533 1.00 94.25 101 VAL A C 1
ATOM 811 O O . VAL A 1 101 ? -3.516 11.603 -0.586 1.00 94.25 101 VAL A O 1
ATOM 814 N N . LEU A 1 102 ? -3.934 9.551 0.215 1.00 94.25 102 LEU A N 1
ATOM 815 C CA . LEU A 1 102 ? -5.034 9.920 1.103 1.00 94.25 102 LEU A CA 1
ATOM 816 C C . LEU A 1 102 ? -4.551 9.936 2.560 1.00 94.25 102 LEU A C 1
ATOM 818 O O . LEU A 1 102 ? -3.959 8.970 3.034 1.00 94.25 102 LEU A O 1
ATOM 822 N N . ASN A 1 103 ? -4.827 11.018 3.289 1.00 94.81 103 ASN A N 1
ATOM 823 C CA . ASN A 1 103 ? -4.507 11.146 4.713 1.00 94.81 103 ASN A CA 1
ATOM 824 C C . ASN A 1 103 ? -5.798 11.289 5.522 1.00 94.81 103 ASN A C 1
ATOM 826 O O . ASN A 1 103 ? -6.642 12.110 5.168 1.00 94.81 103 ASN A O 1
ATOM 830 N N . PHE A 1 104 ? -5.949 10.535 6.611 1.00 93.50 104 PHE A N 1
ATOM 831 C CA . PHE A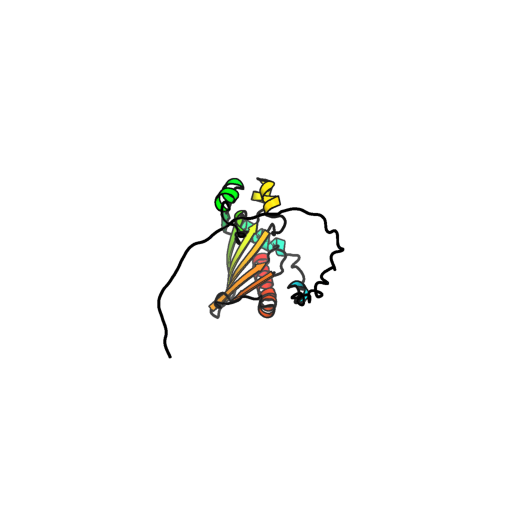 1 104 ? -7.092 10.668 7.519 1.00 93.50 104 PHE A CA 1
ATOM 832 C C . PHE A 1 104 ? -6.745 10.335 8.976 1.00 93.50 104 PHE A C 1
ATOM 834 O O . PHE A 1 104 ? -5.727 9.704 9.270 1.00 93.50 104 PHE A O 1
ATOM 841 N N . ASN A 1 105 ? -7.621 10.752 9.893 1.00 93.94 105 ASN A N 1
ATOM 842 C CA . ASN A 1 105 ? -7.669 10.238 11.258 1.00 93.94 105 ASN A CA 1
ATOM 843 C C . ASN A 1 105 ? -9.005 9.523 11.485 1.00 93.94 105 ASN A C 1
ATOM 845 O O . ASN A 1 105 ? -10.049 10.053 11.118 1.00 93.94 105 ASN A O 1
ATOM 849 N N . GLU A 1 106 ? -8.972 8.355 12.120 1.00 91.44 106 GLU A N 1
ATOM 850 C CA . GLU A 1 106 ? -10.155 7.708 12.696 1.00 91.44 106 GLU A CA 1
ATOM 851 C C . GLU A 1 106 ? -9.805 7.257 14.115 1.00 91.44 106 GLU A C 1
ATOM 853 O O . GLU A 1 106 ? -8.862 6.490 14.314 1.00 91.44 106 GLU A O 1
ATOM 858 N N . LYS A 1 107 ? -10.574 7.702 15.117 1.00 91.38 107 LYS A N 1
ATOM 859 C CA . LYS A 1 107 ? -10.419 7.286 16.529 1.00 91.38 107 LYS A CA 1
ATOM 860 C C . LYS A 1 107 ? -8.974 7.398 17.054 1.00 91.38 107 LYS A C 1
ATOM 862 O O . LYS A 1 107 ? -8.502 6.536 17.794 1.00 91.38 107 LYS A O 1
ATOM 867 N N . GLY A 1 108 ? -8.249 8.440 16.643 1.00 90.94 108 GLY A N 1
ATOM 868 C CA . GLY A 1 108 ? -6.857 8.676 17.037 1.00 90.94 108 GLY A CA 1
ATOM 869 C C . GLY A 1 108 ? -5.811 7.887 16.238 1.00 90.94 108 GLY A C 1
ATOM 870 O O . GLY A 1 108 ? -4.622 8.167 16.384 1.00 90.94 108 GLY A O 1
ATOM 871 N N . TYR A 1 109 ? -6.214 6.961 15.364 1.00 93.38 109 TYR A N 1
ATOM 872 C CA . TYR A 1 109 ? -5.325 6.348 14.379 1.00 93.38 109 TYR A CA 1
ATOM 873 C C . TYR A 1 109 ? -5.137 7.315 13.209 1.00 93.38 109 TYR A C 1
ATOM 875 O O . TYR A 1 109 ? -6.094 7.618 12.500 1.00 93.38 109 TYR A O 1
ATOM 883 N N . TRP A 1 110 ? -3.909 7.785 12.998 1.00 96.69 110 TRP A N 1
ATOM 884 C CA . TRP A 1 110 ? -3.540 8.587 11.831 1.00 96.69 110 TRP A CA 1
ATOM 885 C C . TRP A 1 110 ? -3.036 7.657 10.730 1.00 96.69 110 TRP A C 1
ATOM 887 O O . TRP A 1 110 ? -2.079 6.914 10.955 1.00 96.69 110 TRP A O 1
ATOM 897 N N . ALA A 1 111 ? -3.658 7.698 9.556 1.00 95.94 111 ALA A N 1
ATOM 898 C CA . ALA A 1 111 ? -3.302 6.865 8.416 1.00 95.94 111 ALA A CA 1
ATOM 899 C C . ALA A 1 111 ? -2.964 7.726 7.193 1.00 95.94 111 ALA A C 1
ATOM 901 O O . ALA A 1 111 ? -3.769 8.553 6.765 1.00 95.94 111 ALA A O 1
ATOM 902 N N . THR A 1 112 ? -1.794 7.478 6.607 1.00 96.50 112 THR A N 1
ATOM 903 C CA . THR A 1 112 ? -1.466 7.858 5.229 1.00 96.50 112 THR A CA 1
ATOM 904 C C . THR A 1 112 ? -1.584 6.604 4.376 1.00 96.50 112 THR A C 1
ATOM 906 O O . THR A 1 112 ? -0.809 5.665 4.558 1.00 96.50 112 THR A O 1
ATOM 909 N N . VAL A 1 113 ? -2.549 6.580 3.461 1.00 95.25 113 VAL A N 1
ATOM 910 C CA . VAL A 1 113 ? -2.759 5.508 2.485 1.00 95.25 113 VAL A CA 1
ATOM 911 C C . VAL A 1 113 ? -2.289 6.007 1.125 1.00 95.25 113 VAL A C 1
ATOM 913 O O . VAL A 1 113 ? -2.857 6.953 0.582 1.00 95.25 113 VAL A O 1
ATOM 916 N N . THR A 1 114 ? -1.275 5.359 0.566 1.00 94.44 114 THR A N 1
ATOM 917 C CA . THR A 1 114 ? -0.830 5.574 -0.811 1.00 94.44 114 THR A CA 1
ATOM 918 C C . THR A 1 114 ? -1.323 4.415 -1.663 1.00 94.44 114 THR A C 1
ATOM 920 O O . THR A 1 114 ? -0.876 3.288 -1.461 1.00 94.44 114 THR A O 1
ATOM 923 N N . PHE A 1 115 ? -2.204 4.687 -2.626 1.00 94.12 115 PHE A N 1
ATOM 924 C CA . PHE A 1 115 ? -2.406 3.786 -3.761 1.00 94.12 115 PHE A CA 1
ATOM 925 C C . PHE A 1 115 ? -1.392 4.137 -4.850 1.00 94.12 115 PHE A C 1
ATOM 927 O O . PHE A 1 115 ? -1.259 5.307 -5.215 1.00 94.12 115 PHE A O 1
ATOM 934 N N . GLY A 1 116 ? -0.689 3.141 -5.369 1.00 92.06 116 GLY A N 1
ATOM 935 C CA . GLY A 1 116 ? 0.267 3.289 -6.455 1.00 92.06 116 GLY A CA 1
ATOM 936 C C . GLY A 1 116 ? -0.143 2.473 -7.683 1.00 92.06 116 GLY A C 1
ATOM 937 O O . GLY A 1 116 ? -0.713 1.394 -7.542 1.00 92.06 116 GLY A O 1
ATOM 938 N N . THR A 1 117 ? 0.144 2.968 -8.891 1.00 91.31 117 THR A N 1
ATOM 939 C CA . THR A 1 117 ? -0.112 2.237 -10.144 1.00 91.31 117 THR A CA 1
ATOM 940 C C . THR A 1 117 ? 0.867 2.600 -11.263 1.00 91.31 117 THR A C 1
ATOM 942 O O . THR A 1 117 ? 1.093 3.774 -11.560 1.00 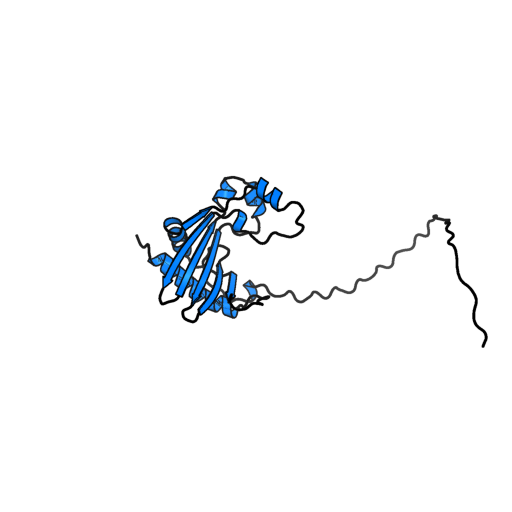91.31 117 THR A O 1
ATOM 945 N N . ALA A 1 118 ? 1.422 1.586 -11.929 1.00 88.88 118 ALA A N 1
ATOM 946 C CA . ALA A 1 118 ? 2.337 1.733 -13.060 1.00 88.88 118 ALA A CA 1
ATOM 947 C C . ALA A 1 118 ? 1.647 1.703 -14.438 1.00 88.88 118 ALA A C 1
ATOM 949 O O . ALA A 1 118 ? 2.311 1.899 -15.458 1.00 88.88 118 ALA A O 1
ATOM 950 N N . LYS A 1 119 ? 0.319 1.503 -14.505 1.00 89.56 119 LYS A N 1
ATOM 951 C CA . LYS A 1 119 ? -0.425 1.317 -15.772 1.00 89.56 119 LYS A CA 1
ATOM 952 C C . LYS A 1 119 ? -0.135 2.410 -16.806 1.00 89.56 119 LYS A C 1
ATOM 954 O O . LYS A 1 119 ? 0.244 2.107 -17.930 1.00 89.56 119 LYS A O 1
ATOM 959 N N . ARG A 1 120 ? -0.155 3.685 -16.402 1.00 87.12 120 ARG A N 1
ATOM 960 C CA . ARG A 1 120 ? 0.132 4.836 -17.286 1.00 87.12 120 ARG A CA 1
ATOM 961 C C . ARG A 1 120 ? 1.616 4.992 -17.673 1.00 87.12 120 ARG A C 1
ATOM 963 O O . ARG A 1 120 ? 1.964 5.928 -18.396 1.00 87.12 120 ARG A O 1
ATOM 970 N N . ALA A 1 121 ? 2.515 4.162 -17.148 1.00 85.00 121 ALA A N 1
ATOM 971 C CA . ALA A 1 121 ? 3.890 4.030 -17.629 1.00 85.00 121 ALA A CA 1
ATOM 972 C C . ALA A 1 121 ? 3.988 2.882 -18.648 1.00 85.00 121 ALA A C 1
ATOM 974 O O . ALA A 1 121 ? 4.510 3.098 -19.738 1.00 85.00 121 ALA A O 1
ATOM 975 N N . ILE A 1 122 ? 3.381 1.730 -18.342 1.00 86.69 122 ILE A N 1
ATOM 976 C CA . ILE A 1 122 ? 3.241 0.569 -19.241 1.00 86.69 122 ILE A CA 1
ATOM 977 C C . ILE A 1 122 ? 2.548 0.970 -20.559 1.00 86.69 122 ILE A C 1
ATOM 979 O O . ILE A 1 122 ? 3.111 0.781 -21.633 1.00 86.69 122 ILE A O 1
ATOM 983 N N . GLU A 1 123 ? 1.398 1.651 -20.482 1.00 88.31 123 GLU A N 1
ATOM 984 C CA . GLU A 1 123 ? 0.642 2.208 -21.624 1.00 88.31 123 GLU A CA 1
ATOM 985 C C . GLU A 1 123 ? 1.465 3.151 -22.522 1.00 88.31 123 GLU A C 1
ATOM 987 O O . GLU A 1 123 ? 1.127 3.360 -23.686 1.00 88.31 123 GLU A O 1
ATOM 992 N N . ARG A 1 124 ? 2.517 3.776 -21.977 1.00 86.12 124 ARG A N 1
ATOM 993 C CA . ARG A 1 124 ? 3.377 4.728 -22.697 1.00 86.12 124 ARG A CA 1
ATOM 994 C C . ARG A 1 124 ? 4.626 4.086 -23.282 1.00 86.12 124 ARG A C 1
ATOM 996 O O . ARG A 1 124 ? 5.218 4.669 -24.188 1.00 86.12 124 ARG A O 1
ATOM 1003 N N . ASP A 1 125 ? 5.049 2.948 -22.744 1.00 87.25 125 ASP A N 1
ATOM 1004 C CA . ASP A 1 125 ? 6.295 2.293 -23.111 1.00 87.25 125 ASP A CA 1
ATOM 1005 C C . ASP A 1 125 ? 6.266 0.792 -22.754 1.00 87.25 125 ASP A C 1
ATOM 1007 O O . ASP A 1 125 ? 6.562 0.422 -21.613 1.00 87.25 125 ASP A O 1
ATOM 1011 N N . PRO A 1 126 ? 6.006 -0.100 -23.729 1.00 85.19 126 PRO A N 1
ATOM 1012 C CA . PRO A 1 126 ? 6.028 -1.555 -23.529 1.00 85.19 126 PRO A CA 1
ATOM 1013 C C . PRO A 1 126 ? 7.387 -2.137 -23.092 1.00 85.19 126 PRO A C 1
ATOM 1015 O O . PRO A 1 126 ? 7.505 -3.333 -22.829 1.00 85.19 126 PRO A O 1
ATOM 1018 N N . ARG A 1 127 ? 8.455 -1.329 -23.005 1.00 85.94 127 ARG A N 1
ATOM 1019 C CA . ARG A 1 127 ? 9.712 -1.748 -22.359 1.00 85.94 127 ARG A CA 1
ATOM 1020 C C . ARG A 1 127 ? 9.604 -1.722 -20.831 1.00 85.94 127 ARG A C 1
ATOM 1022 O O . ARG A 1 127 ? 10.330 -2.467 -20.182 1.00 85.94 127 ARG A O 1
ATOM 1029 N N . ILE A 1 128 ? 8.714 -0.899 -20.266 1.00 82.81 128 ILE A N 1
ATOM 1030 C CA . ILE A 1 128 ? 8.456 -0.817 -18.819 1.00 82.81 128 ILE A CA 1
ATOM 1031 C C . ILE A 1 128 ? 7.684 -2.052 -18.344 1.00 82.81 128 ILE A C 1
ATOM 1033 O O . ILE A 1 128 ? 8.052 -2.618 -17.323 1.00 82.81 128 ILE A O 1
ATOM 1037 N N . GLU A 1 129 ? 6.720 -2.538 -19.133 1.00 83.94 129 GLU A N 1
ATOM 1038 C CA . GLU A 1 129 ? 6.034 -3.826 -18.917 1.00 83.94 129 GLU A CA 1
ATOM 1039 C C . GLU A 1 129 ? 7.039 -4.954 -18.629 1.00 83.94 129 GLU A C 1
ATOM 1041 O O . GLU A 1 129 ? 6.975 -5.617 -17.599 1.00 83.94 129 GLU A O 1
ATOM 1046 N N . LYS A 1 130 ? 8.066 -5.086 -19.479 1.00 83.31 130 LYS A N 1
ATOM 1047 C CA . LYS A 1 130 ? 9.107 -6.118 -19.348 1.00 83.31 130 LYS A CA 1
ATOM 1048 C C . LYS A 1 130 ? 10.046 -5.913 -18.157 1.00 83.31 130 LYS A C 1
ATOM 1050 O O . LYS A 1 130 ? 10.578 -6.893 -17.642 1.00 83.31 130 LYS A O 1
ATOM 1055 N N . LEU A 1 131 ? 10.250 -4.670 -17.709 1.00 79.81 131 LEU A N 1
ATOM 1056 C CA . LEU A 1 131 ? 10.965 -4.375 -16.457 1.00 79.81 131 LEU A CA 1
ATOM 1057 C C . LEU A 1 131 ? 10.131 -4.713 -15.211 1.00 79.81 131 LEU A C 1
ATOM 1059 O O . LEU A 1 131 ? 10.693 -4.798 -14.123 1.00 79.81 131 LEU A O 1
ATOM 1063 N N . MET A 1 132 ? 8.817 -4.879 -15.369 1.00 77.75 132 MET A N 1
ATOM 1064 C CA . MET A 1 132 ? 7.864 -5.154 -14.298 1.00 77.75 132 MET A CA 1
ATOM 1065 C C . MET A 1 132 ? 7.269 -6.568 -14.356 1.00 77.75 132 MET A C 1
ATOM 1067 O O . MET A 1 132 ? 6.342 -6.846 -13.613 1.00 77.75 132 MET A O 1
ATOM 1071 N N . THR A 1 133 ? 7.807 -7.472 -15.184 1.00 79.81 133 THR A N 1
ATOM 1072 C CA . THR A 1 133 ? 7.297 -8.853 -15.350 1.00 79.81 133 THR A CA 1
ATOM 1073 C C . THR A 1 133 ? 7.099 -9.591 -14.017 1.00 79.81 133 THR A C 1
ATOM 1075 O O . THR A 1 133 ? 6.099 -10.280 -13.844 1.00 79.81 133 THR A O 1
ATOM 1078 N N . ASP A 1 134 ? 8.029 -9.403 -13.075 1.00 77.88 134 ASP A N 1
ATOM 1079 C CA . ASP A 1 134 ? 8.038 -10.032 -11.746 1.00 77.88 134 ASP A CA 1
ATOM 1080 C C . ASP A 1 134 ? 7.686 -9.033 -10.618 1.00 77.88 134 ASP A C 1
ATOM 1082 O O . ASP A 1 134 ? 8.035 -9.239 -9.454 1.00 77.88 134 ASP A O 1
ATOM 1086 N N . LEU A 1 135 ? 7.049 -7.905 -10.959 1.00 81.00 135 LEU A N 1
ATOM 1087 C CA . LEU A 1 135 ? 6.622 -6.856 -10.030 1.00 81.00 135 LEU A CA 1
ATOM 1088 C C . LEU A 1 135 ? 5.110 -6.611 -10.170 1.00 81.00 135 LEU A C 1
ATOM 1090 O O . LEU A 1 135 ? 4.571 -6.695 -11.272 1.00 81.00 135 LEU A O 1
ATOM 1094 N N . PRO A 1 136 ? 4.402 -6.250 -9.088 1.00 84.12 136 PRO A N 1
ATOM 1095 C CA . PRO A 1 136 ? 2.996 -5.880 -9.198 1.00 84.12 136 PRO A CA 1
ATOM 1096 C C . PRO A 1 136 ? 2.806 -4.629 -10.071 1.00 84.12 136 PRO A C 1
ATOM 1098 O O . PRO A 1 136 ? 3.655 -3.747 -10.126 1.00 84.12 136 PRO A O 1
ATOM 1101 N N . GLU A 1 137 ? 1.651 -4.499 -10.724 1.00 87.88 137 GLU A N 1
ATOM 1102 C CA . GLU A 1 137 ? 1.282 -3.268 -11.445 1.00 87.88 137 GLU A CA 1
ATOM 1103 C C . GLU A 1 137 ? 0.752 -2.157 -10.522 1.00 87.88 137 GLU A C 1
ATOM 1105 O O . GLU A 1 137 ? 0.787 -0.974 -10.872 1.00 87.88 137 GLU A O 1
ATOM 1110 N N . ASN A 1 138 ? 0.131 -2.542 -9.405 1.00 90.25 138 ASN A N 1
ATOM 1111 C CA . ASN A 1 138 ? -0.660 -1.681 -8.529 1.00 90.25 138 ASN A CA 1
ATOM 1112 C C . ASN A 1 138 ? -0.409 -2.114 -7.088 1.00 90.25 138 ASN A C 1
ATOM 1114 O O . ASN A 1 138 ? -0.360 -3.310 -6.852 1.00 90.25 138 ASN A O 1
ATOM 1118 N N . SER A 1 139 ? -0.289 -1.182 -6.145 1.00 91.75 139 SER A N 1
ATOM 1119 C CA . SER A 1 139 ? -0.038 -1.502 -4.733 1.00 91.75 139 SER A CA 1
ATOM 1120 C C . SER A 1 139 ? -0.760 -0.538 -3.792 1.00 91.75 139 SER A C 1
ATOM 1122 O O . SER A 1 139 ? -1.123 0.582 -4.173 1.00 91.75 139 SER A O 1
ATOM 1124 N N . VAL A 1 140 ? -0.962 -0.951 -2.540 1.00 93.38 140 VAL A N 1
ATOM 1125 C CA . VAL A 1 140 ? -1.447 -0.094 -1.452 1.00 93.38 140 VAL A CA 1
ATOM 1126 C C . VAL A 1 140 ? -0.457 -0.143 -0.294 1.00 93.38 140 VAL A C 1
ATOM 1128 O O . VAL A 1 140 ? -0.252 -1.169 0.346 1.00 93.38 140 VAL A O 1
ATOM 1131 N N . THR A 1 141 ? 0.138 1.004 0.024 1.00 93.56 141 THR A N 1
ATOM 1132 C CA . THR A 1 141 ? 1.007 1.164 1.195 1.00 93.56 141 THR A CA 1
ATOM 1133 C C . THR A 1 141 ? 0.341 2.063 2.227 1.00 93.56 141 THR A C 1
ATOM 1135 O O . THR A 1 141 ? -0.065 3.184 1.923 1.00 93.56 141 THR A O 1
ATOM 1138 N N . VAL A 1 142 ? 0.268 1.596 3.473 1.00 95.19 142 VAL A N 1
ATOM 1139 C CA . VAL A 1 142 ? -0.325 2.319 4.600 1.00 95.19 142 VAL A CA 1
ATOM 1140 C C . VAL A 1 142 ? 0.732 2.606 5.659 1.00 95.19 142 VAL A C 1
ATOM 1142 O O . VAL A 1 142 ? 1.303 1.696 6.259 1.00 95.19 142 VAL A O 1
ATOM 1145 N N . LYS A 1 143 ? 0.958 3.890 5.942 1.00 95.31 143 LYS A N 1
ATOM 1146 C CA . LYS A 1 143 ? 1.711 4.349 7.115 1.00 95.31 143 LYS A CA 1
ATOM 1147 C C . LYS A 1 143 ? 0.711 4.706 8.209 1.00 95.31 143 LYS A C 1
ATOM 1149 O O . LYS A 1 143 ? -0.062 5.650 8.058 1.00 95.31 143 LYS A O 1
ATOM 1154 N N . LEU A 1 144 ? 0.712 3.935 9.292 1.00 96.06 144 LEU A N 1
ATOM 1155 C CA . LEU A 1 144 ? -0.266 4.011 10.376 1.00 96.06 144 LEU A CA 1
ATOM 1156 C C . LEU A 1 144 ? 0.410 4.422 11.686 1.00 96.06 144 LEU A C 1
ATOM 1158 O O . LEU A 1 144 ? 1.230 3.676 12.213 1.00 96.06 144 LEU A O 1
ATOM 1162 N N . LYS A 1 145 ? 0.018 5.556 12.272 1.00 95.81 145 LYS A N 1
ATOM 1163 C CA . LYS A 1 145 ? 0.360 5.911 13.657 1.00 95.81 145 LYS A CA 1
ATOM 1164 C C . LYS A 1 145 ? -0.834 5.638 14.566 1.00 95.81 145 LYS A C 1
ATOM 1166 O O . LYS A 1 145 ? -1.915 6.188 14.374 1.00 95.81 145 LYS A O 1
ATOM 1171 N N . THR A 1 146 ? -0.628 4.787 15.561 1.00 93.56 146 THR A N 1
ATOM 1172 C CA . THR A 1 146 ? -1.650 4.406 16.548 1.00 93.56 146 THR A CA 1
ATOM 1173 C C . THR A 1 146 ? -1.807 5.452 17.663 1.00 93.56 146 THR A C 1
ATOM 1175 O O . THR A 1 146 ? -0.884 6.244 17.882 1.00 93.56 146 THR A O 1
ATOM 1178 N N . PRO A 1 147 ? -2.920 5.435 18.428 1.00 92.81 147 PRO A N 1
ATOM 1179 C CA . PRO A 1 147 ? -3.094 6.294 19.605 1.00 92.81 147 PRO A CA 1
ATOM 1180 C C . PRO A 1 147 ? -1.981 6.154 20.658 1.00 92.81 147 PRO A C 1
ATOM 1182 O O . PRO A 1 147 ? -1.629 7.131 21.308 1.00 92.81 147 PRO A O 1
ATOM 1185 N N . SER A 1 148 ? -1.374 4.967 20.788 1.00 91.88 148 SER A N 1
ATOM 1186 C CA . SER A 1 148 ? -0.225 4.705 21.672 1.00 91.88 148 SER A CA 1
ATOM 1187 C C . SER A 1 148 ? 1.130 5.128 21.081 1.00 91.88 148 SER A C 1
ATOM 1189 O O . SER A 1 148 ? 2.180 4.798 21.624 1.00 91.88 148 SER A O 1
ATOM 1191 N N . GLY A 1 149 ? 1.137 5.837 19.949 1.00 90.31 149 GLY A N 1
ATOM 1192 C CA . GLY A 1 149 ? 2.337 6.390 19.323 1.00 90.31 149 GLY A CA 1
ATOM 1193 C C . GLY A 1 149 ? 3.149 5.414 18.465 1.00 90.31 149 GLY A C 1
ATOM 1194 O O . GLY A 1 149 ? 3.960 5.886 17.665 1.00 90.31 149 GLY A O 1
ATOM 1195 N N . ARG A 1 150 ? 2.913 4.093 18.554 1.00 92.06 150 ARG A N 1
ATOM 1196 C CA . ARG A 1 150 ? 3.553 3.094 17.672 1.00 92.06 150 ARG A CA 1
ATOM 1197 C C . ARG A 1 150 ? 3.194 3.371 16.214 1.00 92.06 150 ARG A C 1
ATOM 1199 O O . ARG A 1 150 ? 2.045 3.714 15.910 1.00 92.06 150 ARG A O 1
ATOM 1206 N N . THR A 1 151 ? 4.183 3.228 15.337 1.00 93.50 151 THR A N 1
ATOM 1207 C CA . THR A 1 151 ? 4.089 3.526 13.905 1.00 93.50 1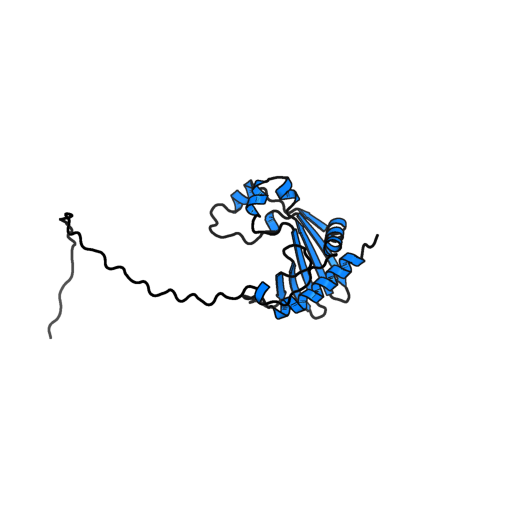51 THR A CA 1
ATOM 1208 C C . THR A 1 151 ? 4.338 2.259 13.104 1.00 93.50 151 THR A C 1
ATOM 1210 O O . THR A 1 151 ? 5.316 1.563 13.348 1.00 93.50 151 THR A O 1
ATOM 1213 N N . TYR A 1 152 ? 3.447 1.953 12.167 1.00 92.94 152 TYR A N 1
ATOM 1214 C CA . TYR A 1 152 ? 3.528 0.773 11.318 1.00 92.94 152 TYR A CA 1
ATOM 1215 C C . TYR A 1 152 ? 3.592 1.171 9.847 1.00 92.94 152 TYR A C 1
ATOM 1217 O O . TYR A 1 152 ? 2.937 2.127 9.424 1.00 92.94 152 TYR A O 1
ATOM 1225 N N . LEU A 1 153 ? 4.357 0.406 9.076 1.00 92.38 153 LEU A N 1
ATOM 1226 C CA . LEU A 1 153 ? 4.322 0.384 7.620 1.00 92.38 153 LEU A CA 1
ATOM 1227 C C . LEU A 1 153 ? 3.687 -0.940 7.200 1.00 92.38 153 LEU A C 1
ATOM 1229 O O . LEU A 1 153 ? 4.203 -1.993 7.567 1.00 92.38 153 LEU A O 1
ATOM 1233 N N . LEU A 1 154 ? 2.578 -0.869 6.472 1.00 93.12 154 LEU A N 1
ATOM 1234 C CA . LEU A 1 154 ? 1.849 -2.011 5.924 1.00 93.12 154 LEU A CA 1
ATOM 1235 C C . LEU A 1 154 ? 1.861 -1.897 4.397 1.00 93.12 154 LEU A C 1
ATOM 1237 O O . LEU A 1 154 ? 1.649 -0.796 3.886 1.00 93.12 154 LEU A O 1
ATOM 1241 N N . THR A 1 155 ? 2.062 -3.000 3.685 1.00 91.50 155 THR A N 1
ATOM 1242 C CA . THR A 1 155 ? 1.998 -3.039 2.220 1.00 91.50 155 THR A CA 1
ATOM 1243 C C . THR A 1 155 ? 1.209 -4.261 1.765 1.00 91.50 155 THR A C 1
ATOM 1245 O O . THR A 1 155 ? 1.534 -5.390 2.125 1.00 91.50 155 THR A O 1
ATOM 1248 N N . ASP A 1 156 ? 0.180 -3.974 0.979 1.00 91.44 156 ASP A N 1
ATOM 1249 C CA . ASP A 1 156 ? -0.553 -4.867 0.086 1.00 91.44 156 ASP A CA 1
ATOM 1250 C C . ASP A 1 156 ? 0.052 -4.628 -1.305 1.00 91.44 156 ASP A C 1
ATOM 1252 O O . ASP A 1 156 ? -0.010 -3.514 -1.843 1.00 91.44 156 ASP A O 1
ATOM 1256 N N . ALA A 1 157 ? 0.786 -5.614 -1.813 1.00 87.94 157 ALA A N 1
ATOM 1257 C CA . ALA A 1 157 ? 1.655 -5.459 -2.967 1.00 87.94 157 ALA A CA 1
ATOM 1258 C C . ALA A 1 157 ? 0.884 -5.538 -4.286 1.00 87.94 157 ALA A C 1
ATOM 1260 O O . ALA A 1 157 ? 1.269 -4.822 -5.202 1.00 87.94 157 ALA A O 1
ATOM 1261 N N . GLU A 1 158 ? -0.191 -6.334 -4.369 1.00 87.31 158 GLU A N 1
ATOM 1262 C CA . GLU A 1 158 ? -1.056 -6.476 -5.559 1.00 87.31 158 GLU A CA 1
ATOM 1263 C C . GLU A 1 158 ? -2.224 -5.464 -5.613 1.00 87.31 158 GLU A C 1
ATOM 1265 O O . GLU A 1 158 ? -2.875 -5.317 -6.653 1.00 87.31 158 GLU A O 1
ATOM 1270 N N . ALA A 1 159 ? -2.498 -4.767 -4.504 1.00 88.81 159 ALA A N 1
ATOM 1271 C CA . ALA A 1 159 ? -3.727 -4.013 -4.235 1.00 88.81 159 ALA A CA 1
ATOM 1272 C C . ALA A 1 159 ? -4.996 -4.903 -4.182 1.00 88.81 159 ALA A C 1
ATOM 1274 O O . ALA A 1 159 ? -6.064 -4.520 -4.674 1.00 88.81 159 ALA A O 1
ATOM 1275 N N . ASP A 1 160 ? -4.885 -6.096 -3.590 1.00 90.44 160 ASP A N 1
ATOM 1276 C CA . ASP A 1 160 ? -5.906 -7.158 -3.587 1.00 90.44 160 ASP A CA 1
ATOM 1277 C C . ASP A 1 160 ? -6.695 -7.297 -2.262 1.00 90.44 160 ASP A C 1
ATOM 1279 O O . ASP A 1 160 ? -7.720 -7.989 -2.201 1.00 90.44 160 ASP A O 1
ATOM 1283 N N . GLY A 1 161 ? -6.254 -6.612 -1.205 1.00 89.25 161 GLY A N 1
ATOM 1284 C CA . GLY A 1 161 ? -6.815 -6.664 0.141 1.00 89.25 161 GLY A CA 1
ATOM 1285 C C . GLY A 1 161 ? -6.014 -7.490 1.154 1.00 89.25 161 GLY A C 1
ATOM 1286 O O . GLY A 1 161 ? -6.376 -7.469 2.333 1.00 89.25 161 GLY A O 1
ATOM 1287 N N . ILE A 1 162 ? -4.943 -8.180 0.759 1.00 90.38 162 ILE A N 1
ATOM 1288 C CA . ILE A 1 162 ? -4.039 -8.940 1.632 1.00 90.38 162 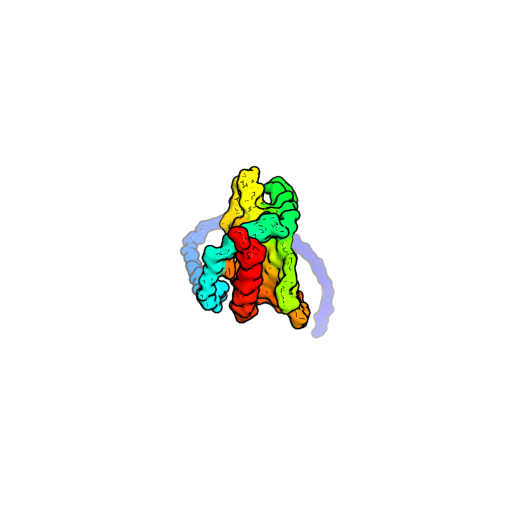ILE A CA 1
ATOM 1289 C C . ILE A 1 162 ? -2.754 -8.131 1.864 1.00 90.38 162 ILE A C 1
ATOM 1291 O O . ILE A 1 162 ? -2.246 -7.469 0.973 1.00 90.38 162 ILE A O 1
ATOM 1295 N N . LEU A 1 163 ? -2.226 -8.149 3.090 1.00 89.56 163 LEU A N 1
ATOM 1296 C CA . LEU A 1 163 ? -0.899 -7.608 3.387 1.00 89.56 163 LEU A CA 1
ATOM 1297 C C . LEU A 1 163 ? 0.178 -8.664 3.146 1.00 89.56 163 LEU A C 1
ATOM 1299 O O . LEU A 1 163 ? 0.199 -9.676 3.849 1.00 89.56 163 LEU A O 1
ATOM 1303 N N . ASP A 1 164 ? 1.128 -8.373 2.267 1.00 86.25 164 ASP A N 1
ATOM 1304 C CA . ASP A 1 164 ? 2.365 -9.147 2.092 1.00 86.25 164 ASP A CA 1
ATOM 1305 C C . ASP A 1 164 ? 3.435 -8.727 3.107 1.00 86.25 164 ASP A C 1
ATOM 1307 O O . ASP A 1 164 ? 4.269 -9.527 3.533 1.00 86.25 164 ASP A O 1
ATOM 1311 N N . PHE A 1 165 ? 3.400 -7.459 3.537 1.00 87.00 165 PHE A N 1
ATOM 1312 C CA . PHE A 1 165 ? 4.379 -6.899 4.462 1.00 87.00 165 PHE A CA 1
ATOM 1313 C C . PHE A 1 165 ? 3.758 -6.017 5.552 1.00 87.00 165 PHE A C 1
ATOM 1315 O O . PHE A 1 165 ? 2.874 -5.194 5.313 1.00 87.00 165 PHE A O 1
ATOM 1322 N N . ALA A 1 166 ? 4.289 -6.150 6.769 1.00 89.25 166 ALA A N 1
ATOM 1323 C CA . ALA A 1 166 ? 3.982 -5.310 7.916 1.00 89.25 166 ALA A CA 1
ATOM 1324 C C . ALA A 1 166 ? 5.233 -5.162 8.787 1.00 89.25 166 ALA A C 1
ATOM 1326 O O . ALA A 1 166 ? 5.925 -6.137 9.080 1.00 89.25 166 ALA A O 1
ATOM 1327 N N . LYS A 1 167 ? 5.511 -3.937 9.235 1.00 89.12 167 LYS A N 1
ATOM 1328 C CA . LYS A 1 167 ? 6.641 -3.625 10.116 1.00 89.12 167 LYS A CA 1
ATOM 1329 C C . LYS A 1 167 ? 6.276 -2.543 11.116 1.00 89.12 167 LYS A C 1
ATOM 1331 O O . LYS A 1 167 ? 5.796 -1.482 10.726 1.00 89.12 167 LYS A O 1
ATOM 1336 N N . ASP A 1 168 ? 6.594 -2.767 12.390 1.00 89.81 168 ASP A N 1
ATOM 1337 C CA . ASP A 1 168 ? 6.688 -1.684 13.370 1.00 89.81 168 ASP A CA 1
ATOM 1338 C C . ASP A 1 168 ? 7.943 -0.853 13.068 1.00 89.81 168 ASP A C 1
ATOM 1340 O O . ASP A 1 168 ? 9.077 -1.312 13.221 1.00 89.81 168 ASP A O 1
ATOM 1344 N N . THR A 1 169 ? 7.749 0.381 12.607 1.00 85.31 169 THR A N 1
ATOM 1345 C CA . THR A 1 169 ? 8.837 1.278 12.209 1.00 85.31 169 THR A CA 1
ATOM 1346 C C . THR A 1 169 ? 9.586 1.890 13.393 1.00 85.31 169 THR A C 1
ATOM 1348 O O . THR A 1 169 ? 10.628 2.507 13.183 1.00 85.31 169 THR A O 1
ATOM 1351 N N . SER A 1 170 ? 9.115 1.699 14.632 1.00 77.31 170 SER A N 1
ATOM 1352 C CA . SER A 1 170 ? 9.899 2.028 15.832 1.00 77.31 170 SER A CA 1
ATOM 1353 C C . SER A 1 170 ? 11.009 1.005 16.116 1.00 77.31 170 SER A C 1
ATOM 1355 O O . SER A 1 170 ? 11.994 1.332 16.782 1.00 77.31 170 SER A O 1
ATOM 1357 N N . GLN A 1 171 ? 10.903 -0.212 15.568 1.00 74.88 171 GLN A N 1
ATOM 1358 C CA . GLN A 1 171 ? 11.899 -1.268 15.735 1.00 74.88 171 GLN A CA 1
ATOM 1359 C C . GLN A 1 171 ? 12.980 -1.167 14.649 1.00 74.88 171 GLN A C 1
ATOM 1361 O O . GLN A 1 171 ? 12.721 -1.336 13.454 1.00 74.88 171 GLN A O 1
ATOM 1366 N N . LYS A 1 172 ? 14.222 -0.884 15.066 1.00 60.62 172 LYS A N 1
ATOM 1367 C CA . LYS A 1 172 ? 15.336 -0.619 14.136 1.00 60.62 172 LYS A CA 1
ATOM 1368 C C . LYS A 1 172 ? 15.729 -1.840 13.296 1.00 60.62 172 LYS A C 1
ATOM 1370 O O . LYS A 1 172 ? 15.961 -1.688 12.099 1.00 60.62 172 LYS A O 1
ATOM 1375 N N . ASN A 1 173 ? 15.732 -3.034 13.891 1.00 56.25 173 ASN A N 1
ATOM 1376 C CA . ASN A 1 173 ? 16.143 -4.276 13.236 1.00 56.25 173 ASN A CA 1
ATOM 1377 C C . ASN A 1 173 ? 14.954 -5.237 13.117 1.00 56.25 173 ASN A C 1
ATOM 1379 O O . ASN A 1 173 ? 14.588 -5.893 14.085 1.00 56.25 173 ASN A O 1
ATOM 1383 N N . VAL A 1 174 ? 14.385 -5.330 11.915 1.00 54.78 174 VAL A N 1
ATOM 1384 C CA . VAL A 1 174 ? 13.410 -6.360 11.525 1.00 54.78 174 VAL A CA 1
ATOM 1385 C C . VAL A 1 174 ? 13.941 -6.959 10.226 1.00 54.78 174 VAL A C 1
ATOM 1387 O O . VAL A 1 174 ? 13.857 -6.316 9.181 1.00 54.78 174 VAL A O 1
ATOM 1390 N N . THR A 1 175 ? 14.593 -8.119 10.332 1.00 56.69 175 THR A N 1
ATOM 1391 C CA . THR A 1 175 ? 15.295 -8.823 9.236 1.00 56.69 175 THR A CA 1
ATOM 1392 C C . THR A 1 175 ? 14.582 -10.094 8.771 1.00 56.69 175 THR A C 1
ATOM 1394 O O . THR A 1 175 ? 14.999 -10.697 7.788 1.00 56.69 175 THR A O 1
ATOM 1397 N N . LYS A 1 176 ? 13.502 -10.489 9.453 1.00 65.81 176 LYS A N 1
ATOM 1398 C CA . LYS A 1 176 ? 12.545 -11.517 9.026 1.00 65.81 176 LYS A CA 1
ATOM 1399 C C . LYS A 1 176 ? 11.132 -10.941 9.099 1.00 65.81 176 LYS A C 1
ATOM 1401 O O . LYS A 1 176 ? 10.897 -9.999 9.856 1.00 65.81 176 LYS A O 1
ATOM 1406 N N . ILE A 1 177 ? 10.214 -11.493 8.311 1.00 70.38 177 ILE A N 1
ATOM 1407 C CA . ILE A 1 177 ? 8.803 -11.096 8.331 1.00 70.38 177 ILE A CA 1
ATOM 1408 C C . ILE A 1 177 ? 8.166 -11.627 9.618 1.00 70.38 177 ILE A C 1
ATOM 1410 O O . ILE A 1 177 ? 8.188 -12.826 9.889 1.00 70.38 177 ILE A O 1
ATOM 1414 N N . ASP A 1 178 ? 7.608 -10.722 10.419 1.00 80.94 178 ASP A N 1
ATOM 1415 C CA . ASP A 1 178 ? 6.838 -11.077 11.608 1.00 80.94 178 ASP A CA 1
ATOM 1416 C C . ASP A 1 178 ? 5.416 -11.459 11.180 1.00 80.94 178 ASP A C 1
ATOM 1418 O O . ASP A 1 178 ? 4.544 -10.607 11.006 1.00 80.94 178 ASP A O 1
ATOM 1422 N N . ILE A 1 179 ? 5.200 -12.762 10.991 1.00 82.12 179 ILE A N 1
ATOM 1423 C CA . ILE A 1 179 ? 3.910 -13.345 10.602 1.00 82.12 179 ILE A CA 1
ATOM 1424 C C . ILE A 1 179 ? 2.799 -12.998 11.609 1.00 82.12 179 ILE A C 1
ATOM 1426 O O . ILE A 1 179 ? 1.657 -12.770 11.212 1.00 82.12 179 ILE A O 1
ATOM 1430 N N . GLN A 1 180 ? 3.116 -12.897 12.907 1.00 84.44 180 GLN A N 1
ATOM 1431 C CA . GLN A 1 180 ? 2.118 -12.562 13.926 1.00 84.44 180 GLN A CA 1
ATOM 1432 C C . GLN A 1 180 ? 1.698 -11.094 13.823 1.00 84.44 180 GLN A C 1
ATOM 1434 O O . GLN A 1 180 ? 0.507 -10.793 13.908 1.00 84.44 180 GLN A O 1
ATOM 1439 N N . LEU A 1 181 ? 2.651 -10.185 13.596 1.00 87.94 181 LEU A N 1
ATOM 1440 C CA . LEU A 1 181 ? 2.351 -8.786 13.300 1.00 87.94 181 LEU A CA 1
ATOM 1441 C C . LEU A 1 181 ? 1.580 -8.644 11.983 1.00 87.94 181 LEU A C 1
ATOM 1443 O O . LEU A 1 181 ? 0.646 -7.848 11.917 1.00 87.94 181 LEU A O 1
ATOM 1447 N N . LEU A 1 182 ? 1.946 -9.401 10.948 1.00 88.75 182 LEU A N 1
ATOM 1448 C CA . LEU A 1 182 ? 1.313 -9.348 9.631 1.00 88.75 182 LEU A CA 1
ATOM 1449 C C . LEU A 1 182 ? -0.173 -9.731 9.706 1.00 88.75 182 LEU A C 1
ATOM 1451 O O . LEU A 1 182 ? -1.026 -8.981 9.231 1.00 88.75 182 LEU A O 1
ATOM 1455 N N . ASP A 1 183 ? -0.497 -10.819 10.407 1.00 86.62 183 ASP A N 1
ATOM 1456 C CA . ASP A 1 183 ? -1.879 -11.247 10.645 1.00 86.62 183 ASP A CA 1
ATOM 1457 C C . ASP A 1 183 ? -2.643 -10.270 11.570 1.00 86.62 183 ASP A C 1
ATOM 1459 O O . ASP A 1 183 ? -3.786 -9.918 11.282 1.00 86.62 183 ASP A O 1
ATOM 1463 N N . GLN A 1 184 ? -2.016 -9.736 12.630 1.00 87.75 184 GLN A N 1
ATOM 1464 C CA . GLN A 1 184 ? -2.628 -8.693 13.481 1.00 87.75 184 GLN A CA 1
ATOM 1465 C C . GLN A 1 184 ? -2.918 -7.392 12.713 1.00 87.75 184 GLN A C 1
ATOM 1467 O O . GLN A 1 184 ? -3.889 -6.684 12.998 1.00 87.75 184 GLN A O 1
ATOM 1472 N N . MET A 1 185 ? -2.062 -7.038 11.754 1.00 92.75 185 MET A N 1
ATOM 1473 C CA . MET A 1 185 ? -2.229 -5.841 10.935 1.00 92.75 185 MET A CA 1
ATOM 1474 C C . MET A 1 185 ? -3.172 -6.061 9.751 1.00 92.75 185 MET A C 1
ATOM 1476 O O . MET A 1 185 ? -3.754 -5.081 9.291 1.00 92.75 185 MET A O 1
ATOM 1480 N N . GLN A 1 186 ? -3.413 -7.300 9.311 1.00 92.69 186 GLN A N 1
ATOM 1481 C CA . GLN A 1 186 ? -4.395 -7.622 8.270 1.00 92.69 186 GLN A CA 1
ATOM 1482 C C . GLN A 1 186 ? -5.803 -7.136 8.648 1.00 92.69 186 GLN A C 1
ATOM 1484 O O . GLN A 1 186 ? -6.463 -6.446 7.865 1.00 92.69 186 GLN A O 1
ATOM 1489 N N . GLU A 1 187 ? -6.256 -7.417 9.874 1.00 89.44 187 GLU A N 1
ATOM 1490 C CA . GLU A 1 187 ? -7.537 -6.904 10.384 1.00 89.44 187 GLU A CA 1
ATOM 1491 C C . GLU A 1 187 ? -7.556 -5.369 10.418 1.00 89.44 187 GLU A C 1
ATOM 1493 O O . GLU A 1 187 ? -8.553 -4.728 10.071 1.00 89.44 187 GLU A O 1
ATOM 1498 N N . LYS A 1 188 ? -6.429 -4.759 10.812 1.00 92.06 188 LYS A N 1
ATOM 1499 C CA . LYS A 1 188 ? -6.280 -3.302 10.902 1.00 92.06 188 LYS A CA 1
ATOM 1500 C C . LYS A 1 188 ? -6.333 -2.645 9.522 1.00 92.06 188 LYS A C 1
ATOM 1502 O O . LYS A 1 188 ? -7.005 -1.627 9.371 1.00 92.06 188 LYS A O 1
ATOM 1507 N N . TYR A 1 189 ? -5.683 -3.242 8.528 1.00 93.94 189 TYR A N 1
ATOM 1508 C CA . TYR A 1 189 ? -5.698 -2.823 7.131 1.00 93.94 189 TYR A CA 1
ATOM 1509 C C . TYR A 1 189 ? -7.099 -2.947 6.528 1.00 93.94 189 TYR A C 1
ATOM 1511 O O . TYR A 1 189 ? -7.641 -1.956 6.041 1.00 93.94 189 TYR A O 1
ATOM 1519 N N . THR A 1 190 ? -7.741 -4.107 6.684 1.00 92.00 190 THR A N 1
ATOM 1520 C CA . THR A 1 190 ? -9.123 -4.354 6.238 1.00 92.00 190 THR A CA 1
ATOM 1521 C C . THR A 1 190 ? -10.097 -3.336 6.850 1.00 92.00 190 THR A C 1
ATOM 1523 O O . THR A 1 190 ? -10.951 -2.775 6.158 1.00 92.00 190 THR A O 1
ATOM 1526 N N . TRP A 1 191 ? -9.937 -3.009 8.140 1.00 91.88 191 TRP A N 1
ATOM 1527 C CA . TRP A 1 191 ? -10.708 -1.955 8.804 1.00 91.88 191 TRP A CA 1
ATOM 1528 C C . TRP A 1 191 ? -10.455 -0.564 8.204 1.00 91.88 191 TRP A C 1
ATOM 1530 O O . TRP A 1 191 ? -11.430 0.129 7.894 1.00 91.88 191 TRP A O 1
ATOM 1540 N N . LEU A 1 192 ? -9.193 -0.173 7.983 1.00 93.12 192 LEU A N 1
ATOM 1541 C CA . LEU A 1 192 ? -8.829 1.105 7.355 1.00 93.12 192 LEU A CA 1
ATOM 1542 C C . LEU A 1 192 ? -9.397 1.217 5.934 1.00 93.12 192 LEU A C 1
ATOM 1544 O O . LEU A 1 192 ? -10.045 2.213 5.610 1.00 93.12 192 LEU A O 1
ATOM 1548 N N . MET A 1 193 ? -9.264 0.172 5.114 1.00 93.44 193 MET A N 1
ATOM 1549 C CA . MET A 1 193 ? -9.874 0.121 3.783 1.00 93.44 193 MET A CA 1
ATOM 1550 C C . MET A 1 193 ? -11.406 0.165 3.863 1.00 93.44 193 MET A C 1
ATOM 1552 O O . MET A 1 193 ? -12.048 0.772 3.009 1.00 93.44 193 MET A O 1
ATOM 1556 N N . SER A 1 194 ? -12.028 -0.384 4.915 1.00 91.62 194 SER A N 1
ATOM 1557 C CA . SER A 1 194 ? -13.474 -0.241 5.136 1.00 91.62 194 SER A CA 1
ATOM 1558 C C . SER A 1 194 ? -13.913 1.211 5.362 1.00 91.62 194 SER A C 1
ATOM 1560 O O . SER A 1 194 ? -15.032 1.553 4.985 1.00 91.62 194 SER A O 1
ATOM 1562 N N . ILE A 1 195 ? -13.063 2.067 5.943 1.00 91.06 195 ILE A N 1
ATOM 1563 C CA . ILE A 1 195 ? -13.351 3.497 6.150 1.00 91.06 195 ILE A CA 1
ATOM 1564 C C . ILE A 1 195 ? -13.293 4.225 4.809 1.00 91.06 195 ILE A C 1
ATOM 1566 O O . ILE A 1 195 ? -14.259 4.893 4.442 1.00 91.06 195 ILE A O 1
ATOM 1570 N N . VAL A 1 196 ? -12.214 4.015 4.047 1.00 90.69 196 VAL A N 1
ATOM 1571 C CA . VAL A 1 196 ? -12.036 4.563 2.691 1.00 90.69 196 VAL A CA 1
ATOM 1572 C C . VAL A 1 196 ? -13.231 4.189 1.800 1.00 90.69 196 VAL A C 1
ATOM 1574 O O . VAL A 1 196 ? -13.858 5.065 1.210 1.00 90.69 196 VAL A O 1
ATOM 1577 N N . LYS A 1 197 ? -13.640 2.911 1.799 1.00 88.06 197 LYS A N 1
ATOM 1578 C CA . LYS A 1 197 ? -14.819 2.409 1.062 1.00 88.06 197 LYS A CA 1
ATOM 1579 C C . LYS A 1 197 ? -16.154 3.014 1.507 1.00 88.06 197 LYS A C 1
ATOM 1581 O O . LYS A 1 197 ? -17.083 3.072 0.707 1.00 88.06 197 LYS A O 1
ATOM 1586 N N . LYS A 1 198 ? -16.295 3.404 2.779 1.00 83.06 198 LYS A N 1
ATOM 1587 C CA . LYS A 1 198 ? -17.544 3.969 3.325 1.00 83.06 198 LYS A CA 1
ATOM 1588 C C . LYS A 1 198 ? -17.683 5.464 3.060 1.00 83.06 198 LYS A C 1
ATOM 1590 O O . LYS A 1 198 ? -18.808 5.925 2.909 1.00 83.06 198 LYS A O 1
ATOM 1595 N N . HIS A 1 199 ? -16.573 6.201 3.008 1.00 65.69 199 HIS A N 1
ATOM 1596 C CA . HIS A 1 199 ? -16.589 7.666 2.944 1.00 65.69 199 HIS A CA 1
ATOM 1597 C C . HIS A 1 199 ? -17.180 8.227 1.638 1.00 65.69 199 HIS A C 1
ATOM 1599 O O . HIS A 1 199 ? -17.654 9.357 1.626 1.00 65.69 199 HIS A O 1
ATOM 1605 N N . TYR A 1 200 ? -17.201 7.426 0.565 1.00 54.56 200 TYR A N 1
ATOM 1606 C CA . TYR A 1 200 ? -17.762 7.795 -0.739 1.00 54.56 200 TYR A CA 1
ATOM 1607 C C . TYR A 1 200 ? -18.717 6.718 -1.273 1.00 54.56 200 TYR A C 1
ATOM 1609 O O . TYR A 1 200 ? -18.609 6.254 -2.406 1.00 54.56 200 TYR A O 1
ATOM 1617 N N . LYS A 1 201 ? -19.709 6.347 -0.454 1.00 48.28 201 LYS A N 1
ATOM 1618 C CA . LYS A 1 201 ? -20.994 5.887 -0.997 1.00 48.28 201 LYS A CA 1
ATOM 1619 C C . LYS A 1 201 ? -21.712 7.080 -1.643 1.00 48.28 201 LYS A C 1
ATOM 1621 O O . LYS A 1 201 ? -22.463 7.781 -0.966 1.00 48.28 201 LYS A O 1
ATOM 1626 N N . LYS A 1 202 ? -21.452 7.298 -2.930 1.00 42.09 202 LYS A N 1
ATOM 1627 C CA . LYS A 1 202 ? -22.441 7.867 -3.854 1.00 42.09 202 LYS A CA 1
ATOM 1628 C C . LYS A 1 202 ? -23.289 6.723 -4.416 1.00 42.09 202 LYS A C 1
ATOM 1630 O O . LYS A 1 202 ? -22.739 5.600 -4.505 1.00 42.09 202 LYS A O 1
#

pLDDT: mean 73.38, std 21.37, range [30.66, 96.69]

Secondary structure (DSSP, 8-state):
------------------------PPPP--PPP------PPPTTTSS--PPP-TTHHHHHHHHHHHSEEEE----HHHHHHHHTT--S----GGGG-EEEEEEEEETTEEEEEEEEE-HHHHTT-HHHHHHTTTS-SEEEEEEEE-TTS-EEEEEESSSSS--SEEEETT-S---S--HHHHHHHHHHHHHHHHHHHHHT--